Protein AF-A0A3D4PC88-F1 (afdb_monomer_lite)

Foldseek 3Di:
DVVVCVVVVNDDPPADPQDCPPPDPVLVVVLVVLVVVVCLQQVDDKDFLVNQCVVDDCPDPLNCCSPPLLVVLCVVVQWPGKMKDAWGKDKDKDQFDWDDDPDPPPTDTDGDADPVRDGDIDIDIATFMKMKTAGQLVVLLCCCCPVVVDDWDDDDDSSRSLSRLLSQAPADDPPDDLVVDPGSNSVLQVVQVVVVLVCLVVLCVQLVNPSVQWDKDGRSNRRIMMITGNDPDNDHPCSVVVCVSPPSSD

pLDDT: mean 86.85, std 14.58, range [29.75, 98.5]

Structure (mmCIF, N/CA/C/O backbone):
data_AF-A0A3D4PC88-F1
#
_entry.id   AF-A0A3D4PC88-F1
#
loop_
_atom_site.group_PDB
_atom_site.id
_atom_site.type_symbol
_atom_site.label_atom_id
_atom_site.label_alt_id
_atom_site.label_comp_id
_atom_site.label_asym_id
_atom_site.label_entity_id
_atom_site.label_seq_id
_atom_site.pdbx_PDB_ins_code
_atom_site.Cartn_x
_atom_site.Cartn_y
_atom_site.Cartn_z
_atom_site.occupancy
_atom_site.B_iso_or_equiv
_atom_site.auth_seq_id
_atom_site.auth_comp_id
_atom_site.auth_asym_id
_atom_site.auth_atom_id
_atom_site.pdbx_PDB_model_num
ATOM 1 N N . MET A 1 1 ? -22.044 7.782 -8.994 1.00 38.78 1 MET A N 1
ATOM 2 C CA . MET A 1 1 ? -20.594 7.637 -8.721 1.00 38.78 1 MET A CA 1
ATOM 3 C C . MET A 1 1 ? -20.205 6.174 -8.607 1.00 38.78 1 MET A C 1
ATOM 5 O O . MET A 1 1 ? -19.375 5.763 -9.394 1.00 38.78 1 MET A O 1
ATOM 9 N N . VAL A 1 2 ? -20.837 5.388 -7.725 1.00 35.22 2 VAL A N 1
ATOM 10 C CA . VAL A 1 2 ? -20.600 3.931 -7.628 1.00 35.22 2 VAL A CA 1
ATOM 11 C C . VAL A 1 2 ? -20.983 3.192 -8.921 1.00 35.22 2 VAL A C 1
ATOM 13 O O . VAL A 1 2 ? -20.173 2.425 -9.416 1.00 35.22 2 VAL A O 1
ATOM 16 N N . GLU A 1 3 ? -22.134 3.500 -9.535 1.00 29.75 3 GLU A N 1
ATOM 17 C CA . GLU A 1 3 ? -22.510 2.948 -10.859 1.00 29.75 3 GLU A CA 1
ATOM 18 C C . GLU A 1 3 ? -21.518 3.327 -11.966 1.00 29.75 3 GLU A C 1
ATOM 20 O O . GLU A 1 3 ? -21.076 2.472 -12.716 1.00 29.75 3 GLU A O 1
ATOM 25 N N . ALA A 1 4 ? -21.082 4.590 -12.018 1.00 34.12 4 ALA A N 1
ATOM 26 C CA . ALA A 1 4 ? -20.112 5.047 -13.019 1.00 34.12 4 ALA A CA 1
ATOM 27 C C . ALA A 1 4 ? -18.718 4.411 -12.848 1.00 34.12 4 ALA A C 1
ATOM 29 O O . ALA A 1 4 ? -17.989 4.281 -13.824 1.00 34.12 4 ALA A O 1
ATOM 30 N N . ALA A 1 5 ? -18.350 4.027 -11.621 1.00 39.75 5 ALA A N 1
ATOM 31 C CA . ALA A 1 5 ? -17.130 3.280 -11.334 1.00 39.75 5 ALA A CA 1
ATOM 32 C C . ALA A 1 5 ? -17.295 1.788 -11.685 1.00 39.75 5 ALA A C 1
ATOM 34 O O . ALA A 1 5 ? -16.411 1.191 -12.293 1.00 39.75 5 ALA A O 1
ATOM 35 N N . ALA A 1 6 ? -18.456 1.193 -11.394 1.00 35.19 6 ALA A N 1
ATOM 36 C CA . ALA A 1 6 ? -18.782 -0.183 -11.774 1.00 35.19 6 ALA A CA 1
ATOM 37 C C . ALA A 1 6 ? -18.845 -0.382 -13.303 1.00 35.19 6 ALA A C 1
ATOM 39 O O . ALA A 1 6 ? -18.375 -1.403 -13.804 1.00 35.19 6 ALA A O 1
ATOM 40 N N . ASP A 1 7 ? -19.352 0.604 -14.048 1.00 36.81 7 ASP A N 1
ATOM 41 C CA . ASP A 1 7 ? -19.407 0.588 -15.519 1.00 36.81 7 ASP A CA 1
ATOM 42 C C . ASP A 1 7 ? -18.021 0.706 -16.175 1.00 36.81 7 ASP A C 1
ATOM 44 O O . ASP A 1 7 ? -17.825 0.266 -17.306 1.00 36.81 7 ASP A O 1
ATOM 48 N N . ARG A 1 8 ? -17.036 1.269 -15.461 1.00 49.75 8 ARG A N 1
ATOM 49 C CA . ARG A 1 8 ? -15.628 1.345 -15.893 1.00 49.75 8 ARG A CA 1
ATOM 50 C C . ARG A 1 8 ? -14.786 0.156 -15.419 1.00 49.75 8 ARG A C 1
ATOM 52 O O . ARG A 1 8 ? -13.572 0.164 -15.591 1.00 49.75 8 ARG A O 1
ATOM 59 N N . GLY A 1 9 ? -15.412 -0.860 -14.815 1.00 39.72 9 GLY A N 1
ATOM 60 C CA . GLY A 1 9 ? -14.711 -2.006 -14.226 1.00 39.72 9 GLY A CA 1
ATOM 61 C C . GLY A 1 9 ? -13.880 -1.641 -12.993 1.00 39.72 9 GLY A C 1
ATOM 62 O O . GLY A 1 9 ? -13.012 -2.407 -12.580 1.00 39.72 9 GLY A O 1
ATOM 63 N N . GLU A 1 10 ? -14.122 -0.467 -12.395 1.00 43.59 10 GLU A N 1
ATOM 64 C CA . GLU A 1 10 ? -13.331 0.049 -11.277 1.00 43.59 10 GLU A CA 1
ATOM 65 C C . GLU A 1 10 ? -13.719 -0.568 -9.927 1.00 43.59 10 GLU A C 1
ATOM 67 O O . GLU A 1 10 ? -12.978 -0.425 -8.952 1.00 43.59 10 GLU A O 1
ATOM 72 N N . VAL A 1 11 ? -14.858 -1.264 -9.897 1.00 42.75 11 VAL A N 1
ATOM 73 C CA . VAL A 1 11 ? -15.416 -2.009 -8.768 1.00 42.75 11 VAL A CA 1
ATOM 74 C C . VAL A 1 11 ? -15.831 -3.382 -9.301 1.00 42.75 11 VAL A C 1
ATOM 76 O O . VAL A 1 11 ? -16.553 -3.447 -10.297 1.00 42.75 11 VAL A O 1
ATOM 79 N N . GLU A 1 12 ? -15.387 -4.474 -8.671 1.00 45.69 12 GLU A N 1
ATOM 80 C CA . GLU A 1 12 ? -15.892 -5.815 -8.995 1.00 45.69 12 GLU A CA 1
ATOM 81 C C . GLU A 1 12 ? -17.415 -5.841 -8.807 1.00 45.69 12 GLU A C 1
ATOM 83 O O . GLU A 1 12 ? -17.918 -5.612 -7.706 1.00 45.69 12 GLU A O 1
ATOM 88 N N . GLN A 1 13 ? -18.152 -6.116 -9.887 1.00 39.06 13 GLN A N 1
ATOM 89 C CA . GLN A 1 13 ? -19.621 -6.085 -9.914 1.00 39.06 13 GLN A CA 1
ATOM 90 C C . GLN A 1 13 ? -20.280 -7.183 -9.052 1.00 39.06 13 GLN A C 1
ATOM 92 O O . GLN A 1 13 ? -21.491 -7.143 -8.851 1.00 39.06 13 GLN A O 1
ATOM 97 N N . ASP A 1 14 ? -19.498 -8.127 -8.517 1.00 38.38 14 ASP A N 1
ATOM 98 C CA . ASP A 1 14 ? -19.984 -9.329 -7.824 1.00 38.38 14 ASP A CA 1
ATOM 99 C C . ASP A 1 14 ? -19.847 -9.275 -6.286 1.00 38.38 14 ASP A C 1
ATOM 101 O O . ASP A 1 14 ? -20.077 -10.261 -5.584 1.00 38.38 14 ASP A O 1
ATOM 105 N N . GLN A 1 15 ? -19.476 -8.123 -5.716 1.00 52.91 15 GLN A N 1
ATOM 106 C CA . GLN A 1 15 ? -19.292 -8.004 -4.268 1.00 52.91 15 GLN A CA 1
ATOM 107 C C . GLN A 1 15 ? -20.612 -7.677 -3.558 1.00 52.91 15 GLN A C 1
ATOM 109 O O . GLN A 1 15 ? -21.180 -6.594 -3.711 1.00 52.91 15 GLN A O 1
ATOM 114 N N . GLN A 1 16 ? -21.085 -8.608 -2.719 1.00 55.00 16 GLN A N 1
ATOM 115 C CA . GLN A 1 16 ? -22.138 -8.329 -1.740 1.00 55.00 16 GLN A CA 1
ATOM 116 C C . GLN A 1 16 ? -21.799 -7.050 -0.950 1.00 55.00 16 GLN A C 1
ATOM 118 O O . GLN A 1 16 ? -20.638 -6.861 -0.569 1.00 55.00 16 GLN A O 1
ATOM 123 N N . PRO A 1 17 ? -22.784 -6.178 -0.660 1.00 61.44 17 PRO A N 1
ATOM 124 C CA . PRO A 1 17 ? -22.530 -4.951 0.082 1.00 61.44 17 PRO A CA 1
ATOM 125 C C . PRO A 1 17 ? -21.860 -5.262 1.425 1.00 61.44 17 PRO A C 1
ATOM 127 O O . PRO A 1 17 ? -22.294 -6.152 2.161 1.00 61.44 17 PRO A O 1
ATOM 130 N N . ILE A 1 18 ? -20.794 -4.520 1.744 1.00 69.44 18 ILE A N 1
ATOM 131 C CA . ILE A 1 18 ? -20.052 -4.676 2.999 1.00 69.44 18 ILE A CA 1
ATOM 132 C C . ILE A 1 18 ? -21.017 -4.450 4.165 1.00 69.44 18 ILE A C 1
ATOM 134 O O . ILE A 1 18 ? -21.567 -3.363 4.341 1.00 69.44 18 ILE A O 1
ATOM 138 N N . ASN A 1 19 ? -21.214 -5.482 4.983 1.00 76.81 19 ASN A N 1
ATOM 139 C CA . ASN A 1 19 ? -22.074 -5.392 6.154 1.00 76.81 19 ASN A CA 1
ATOM 140 C C . ASN A 1 19 ? -21.334 -4.702 7.312 1.00 76.81 19 ASN A C 1
ATOM 142 O O . ASN A 1 19 ? -20.540 -5.326 8.021 1.00 76.81 19 ASN A O 1
ATOM 146 N N . LEU A 1 20 ? -21.618 -3.411 7.506 1.00 78.44 20 LEU A N 1
ATOM 147 C CA . LEU A 1 20 ? -21.049 -2.579 8.574 1.00 78.44 20 LEU A CA 1
ATOM 148 C C . LEU A 1 20 ? -21.883 -2.589 9.871 1.00 78.44 20 LEU A C 1
ATOM 150 O O . LEU A 1 20 ? -21.577 -1.848 10.807 1.00 78.44 20 LEU A O 1
ATOM 154 N N . ASN A 1 21 ? -22.931 -3.417 9.956 1.00 79.69 21 ASN A N 1
ATOM 155 C CA . ASN A 1 21 ? -23.748 -3.507 11.164 1.00 79.69 21 ASN A CA 1
ATOM 156 C C . ASN A 1 21 ? -22.899 -3.938 12.371 1.00 79.69 21 ASN A C 1
ATOM 158 O O . ASN A 1 21 ? -22.044 -4.817 12.272 1.00 79.69 21 ASN A O 1
ATOM 162 N N . GLY A 1 22 ? -23.155 -3.319 13.525 1.00 78.50 22 GLY A N 1
ATOM 163 C CA . GLY A 1 22 ? -22.416 -3.584 14.764 1.00 78.50 22 GLY A CA 1
ATOM 164 C C . GLY A 1 22 ? -21.103 -2.805 14.909 1.00 78.50 22 GLY A C 1
ATOM 165 O O . GLY A 1 22 ? -20.481 -2.876 15.967 1.00 78.50 22 GLY A O 1
ATOM 166 N N . ILE A 1 23 ? -20.697 -2.022 13.903 1.00 85.44 23 ILE A N 1
ATOM 167 C CA . ILE A 1 23 ? -19.565 -1.095 14.011 1.00 85.44 23 ILE A CA 1
ATOM 168 C C . ILE A 1 23 ? -20.067 0.261 14.556 1.00 85.44 23 ILE A C 1
ATOM 170 O O . ILE A 1 23 ? -21.073 0.776 14.066 1.00 85.44 23 ILE A O 1
ATOM 174 N N . PRO A 1 24 ? -19.391 0.865 15.556 1.00 87.88 24 PRO A N 1
ATOM 175 C CA . PRO A 1 24 ? -19.694 2.218 16.030 1.00 87.88 24 PRO A CA 1
ATOM 176 C C . PRO A 1 24 ? -19.697 3.27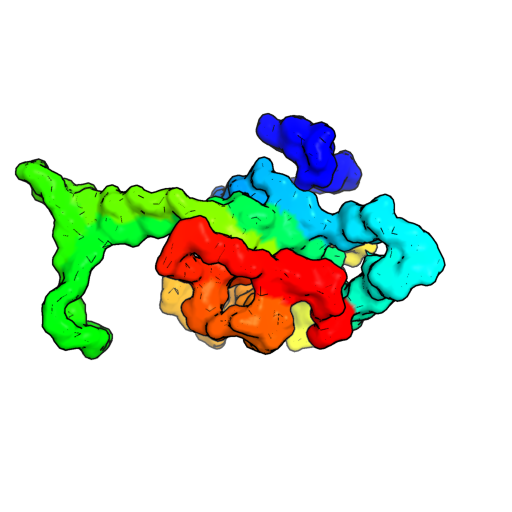2 14.910 1.00 87.88 24 PRO A C 1
ATOM 178 O O . PRO A 1 24 ? -18.880 3.207 13.992 1.00 87.88 24 PRO A O 1
ATOM 181 N N . ALA A 1 25 ? -20.594 4.260 14.995 1.00 87.56 25 ALA A N 1
ATOM 182 C CA . ALA A 1 25 ? -20.824 5.240 13.926 1.00 87.56 25 ALA A CA 1
ATOM 183 C C . ALA A 1 25 ? -19.577 6.070 13.561 1.00 87.56 25 ALA A C 1
ATOM 185 O O . ALA A 1 25 ? -19.319 6.304 12.385 1.00 87.56 25 ALA A O 1
ATOM 186 N N . ASP A 1 26 ? -18.769 6.453 14.549 1.00 86.56 26 ASP A N 1
ATOM 187 C CA . ASP A 1 26 ? -17.501 7.169 14.358 1.00 86.56 26 ASP A CA 1
ATOM 188 C C . ASP A 1 26 ? -16.473 6.338 13.569 1.00 86.56 26 ASP A C 1
ATOM 190 O O . ASP A 1 26 ? -15.721 6.857 12.743 1.00 86.56 26 ASP A O 1
ATOM 194 N N . ARG A 1 27 ? -16.462 5.017 13.780 1.00 88.12 27 ARG A N 1
ATOM 195 C CA . ARG A 1 27 ? -15.607 4.098 13.020 1.00 88.12 27 ARG A CA 1
ATOM 196 C C . ARG A 1 27 ? -16.110 3.897 11.598 1.00 88.12 27 ARG A C 1
ATOM 198 O O . ARG A 1 27 ? -15.280 3.811 10.696 1.00 88.12 27 ARG A O 1
ATOM 205 N N . VAL A 1 28 ? -17.426 3.816 11.403 1.00 89.62 28 VAL A N 1
ATOM 206 C CA . VAL A 1 28 ? -18.032 3.746 10.064 1.00 89.62 28 VAL A CA 1
ATOM 207 C C . VAL A 1 28 ? -17.648 4.981 9.256 1.00 89.62 28 VAL A C 1
ATOM 209 O O . VAL A 1 28 ? -17.117 4.829 8.160 1.00 89.62 28 VAL A O 1
ATOM 212 N N . GLU A 1 29 ? -17.788 6.177 9.833 1.00 89.44 29 GLU A N 1
ATOM 213 C CA . GLU A 1 29 ? -17.401 7.429 9.176 1.00 89.44 29 GLU A CA 1
ATOM 214 C C . GLU A 1 29 ? -15.929 7.406 8.731 1.00 89.44 29 GLU A C 1
ATOM 216 O O . GLU A 1 29 ? -15.613 7.750 7.593 1.00 89.44 29 GLU A O 1
ATOM 221 N N . ARG A 1 30 ? -15.011 6.928 9.584 1.00 87.19 30 ARG A N 1
ATOM 222 C CA . ARG A 1 30 ? -13.592 6.797 9.214 1.00 87.19 30 ARG A CA 1
ATOM 223 C C . ARG A 1 30 ? -13.369 5.799 8.070 1.00 87.19 30 ARG A C 1
ATOM 225 O O . ARG A 1 30 ? -12.574 6.079 7.176 1.00 87.19 30 ARG A O 1
ATOM 232 N N . ILE A 1 31 ? -14.039 4.645 8.093 1.00 89.31 31 ILE A N 1
ATOM 233 C CA . ILE A 1 31 ? -13.943 3.626 7.029 1.00 89.31 31 ILE A CA 1
ATOM 234 C C . ILE A 1 31 ? -14.461 4.189 5.697 1.00 89.31 31 ILE A C 1
ATOM 236 O O . ILE A 1 31 ? -13.863 3.953 4.646 1.00 89.31 31 ILE A O 1
ATOM 240 N N . GLU A 1 32 ? -15.546 4.960 5.732 1.00 90.69 32 GLU A N 1
ATOM 241 C CA . GLU A 1 32 ? -16.102 5.634 4.558 1.00 90.69 32 GLU A CA 1
ATOM 242 C C . GLU A 1 32 ? -15.156 6.719 4.030 1.00 90.69 32 GLU A C 1
ATOM 244 O O . GLU A 1 32 ? -14.901 6.780 2.828 1.00 90.69 32 GLU A O 1
ATOM 249 N N . GLN A 1 33 ? -14.563 7.534 4.906 1.00 91.19 33 GLN A N 1
ATOM 250 C CA . GLN A 1 33 ? -13.575 8.547 4.518 1.00 91.19 33 GLN A CA 1
ATOM 251 C C . GLN A 1 33 ? -12.342 7.924 3.847 1.00 91.19 33 GLN A C 1
ATOM 253 O O . GLN A 1 33 ? -11.857 8.437 2.832 1.00 91.19 33 GLN A O 1
ATOM 258 N N . THR A 1 34 ? -11.839 6.801 4.368 1.00 91.31 34 THR A N 1
ATOM 259 C CA . THR A 1 34 ? -10.715 6.088 3.747 1.00 91.31 34 THR A CA 1
ATOM 260 C C . THR A 1 34 ? -11.117 5.411 2.438 1.00 91.31 34 THR A C 1
ATOM 262 O O . THR A 1 34 ? -10.324 5.409 1.498 1.00 91.31 34 THR A O 1
ATOM 265 N N . ALA A 1 35 ? -12.359 4.931 2.317 1.00 91.44 35 ALA A N 1
ATOM 266 C CA . ALA A 1 35 ? -12.895 4.411 1.060 1.00 91.44 35 ALA A CA 1
ATOM 267 C C . ALA A 1 35 ? -13.018 5.509 -0.011 1.00 91.44 35 ALA A C 1
ATOM 269 O O . ALA A 1 35 ? -12.630 5.292 -1.156 1.00 91.44 35 ALA A O 1
ATOM 270 N N . VAL A 1 36 ? -13.487 6.707 0.354 1.00 91.25 36 VAL A N 1
ATOM 271 C CA . VAL A 1 36 ? -13.532 7.871 -0.551 1.00 91.25 36 VAL A CA 1
ATOM 272 C C . VAL A 1 36 ? -12.125 8.297 -0.963 1.00 91.25 36 VAL A C 1
ATOM 274 O O . VAL A 1 36 ? -11.896 8.599 -2.133 1.00 91.25 36 VAL A O 1
ATOM 277 N N . THR A 1 37 ? -11.171 8.283 -0.029 1.00 90.88 37 THR A N 1
ATOM 278 C CA . THR A 1 37 ? -9.756 8.562 -0.321 1.00 90.88 37 THR A CA 1
ATOM 279 C C . THR A 1 37 ? -9.211 7.571 -1.350 1.00 90.88 37 THR A C 1
ATOM 281 O O . THR A 1 37 ? -8.655 7.987 -2.364 1.00 90.88 37 THR A O 1
ATOM 284 N N . LEU A 1 38 ? -9.438 6.271 -1.136 1.00 91.94 38 LEU A N 1
ATOM 285 C CA . LEU A 1 38 ? -9.060 5.209 -2.066 1.00 91.94 38 LEU A CA 1
ATOM 286 C C . LEU A 1 38 ? -9.721 5.398 -3.439 1.00 91.94 38 LEU A C 1
ATOM 288 O O . LEU A 1 38 ? -9.025 5.368 -4.446 1.00 91.94 38 LEU A O 1
ATOM 292 N N . ALA A 1 39 ? -11.031 5.652 -3.480 1.00 90.38 39 ALA A N 1
ATOM 293 C CA . ALA A 1 39 ? -11.784 5.881 -4.714 1.00 90.38 39 ALA A CA 1
ATOM 294 C C . ALA A 1 39 ? -11.284 7.109 -5.494 1.00 90.38 39 ALA A C 1
ATOM 296 O O . ALA A 1 39 ? -11.206 7.080 -6.716 1.00 90.38 39 ALA A O 1
ATOM 297 N N . THR A 1 40 ? -10.912 8.180 -4.789 1.00 88.62 40 THR A N 1
ATOM 298 C CA . THR A 1 40 ? -10.353 9.397 -5.399 1.00 88.62 40 THR A CA 1
ATOM 299 C C . THR A 1 40 ? -8.964 9.134 -5.974 1.00 88.62 40 THR A C 1
ATOM 301 O O . THR A 1 40 ? -8.649 9.600 -7.065 1.00 88.62 40 THR A O 1
ATOM 304 N N . ALA A 1 41 ? -8.143 8.363 -5.259 1.00 88.38 41 ALA A N 1
ATOM 305 C CA . ALA A 1 41 ? -6.802 7.997 -5.696 1.00 88.38 41 ALA A CA 1
ATOM 306 C C . ALA A 1 41 ? -6.791 7.135 -6.970 1.00 88.38 41 ALA A C 1
ATOM 308 O O . ALA A 1 41 ? -5.858 7.246 -7.758 1.00 88.38 41 ALA A O 1
ATOM 309 N N . VAL A 1 42 ? -7.821 6.307 -7.179 1.00 88.62 42 VAL A N 1
ATOM 310 C CA . VAL A 1 42 ? -7.951 5.407 -8.343 1.00 88.62 42 VAL A CA 1
ATOM 311 C C . VAL A 1 42 ? -8.892 5.936 -9.431 1.00 88.62 42 VAL A C 1
ATOM 313 O O . VAL A 1 42 ? -9.277 5.183 -10.318 1.00 88.62 42 VAL A O 1
ATOM 316 N N . MET A 1 43 ? -9.303 7.206 -9.355 1.00 82.50 43 MET A N 1
ATOM 317 C CA . MET A 1 43 ? -10.299 7.796 -10.263 1.00 82.50 43 MET A CA 1
ATOM 318 C C . MET A 1 43 ? -9.800 7.954 -11.712 1.00 82.50 43 MET A C 1
ATOM 320 O O . MET A 1 43 ? -10.615 8.110 -12.623 1.00 82.50 43 MET A O 1
ATOM 324 N N . TYR A 1 44 ? -8.482 7.976 -11.913 1.00 78.81 44 TYR A N 1
ATOM 325 C CA . TYR A 1 44 ? -7.843 8.093 -13.225 1.00 78.81 44 TYR A CA 1
ATOM 326 C C . TYR A 1 44 ? -7.418 6.725 -13.771 1.00 78.81 44 TYR A C 1
ATOM 328 O O . TYR A 1 44 ? -7.708 5.692 -13.168 1.00 78.81 44 TYR A O 1
ATOM 336 N N . ASP A 1 45 ? -6.766 6.726 -14.935 1.00 83.12 45 ASP A N 1
ATOM 337 C CA . ASP A 1 45 ? -6.387 5.508 -15.636 1.00 83.12 45 ASP A CA 1
ATOM 338 C C . ASP A 1 45 ? -5.512 4.599 -14.760 1.00 83.12 45 ASP A C 1
ATOM 340 O O . ASP A 1 45 ? -4.623 5.022 -14.012 1.00 83.12 45 ASP A O 1
ATOM 344 N N . ARG A 1 46 ? -5.815 3.304 -14.843 1.00 90.69 46 ARG A N 1
ATOM 345 C CA . ARG A 1 46 ? -5.102 2.249 -14.135 1.00 90.69 46 ARG A CA 1
ATOM 346 C C . ARG A 1 46 ? -4.609 1.218 -15.118 1.00 90.69 46 ARG A C 1
ATOM 348 O O . ARG A 1 46 ? -5.331 0.816 -16.029 1.00 90.69 46 ARG A O 1
ATOM 355 N N . LEU A 1 47 ? -3.390 0.761 -14.890 1.00 94.31 47 LEU A N 1
ATOM 356 C CA . LEU A 1 47 ? -2.818 -0.365 -15.596 1.00 94.31 47 LEU A CA 1
ATOM 357 C C . LEU A 1 47 ? -2.721 -1.545 -14.635 1.00 94.31 47 LEU A C 1
ATOM 359 O O . LEU A 1 47 ? -2.012 -1.491 -13.628 1.00 94.31 47 LEU A O 1
ATOM 363 N N . ARG A 1 48 ? -3.451 -2.609 -14.960 1.00 95.12 48 ARG A N 1
ATOM 364 C CA . ARG A 1 48 ? -3.427 -3.877 -14.233 1.00 95.12 48 ARG A CA 1
ATOM 365 C C . ARG A 1 48 ? -2.585 -4.914 -14.962 1.00 95.12 48 ARG A C 1
ATOM 367 O O . ARG A 1 48 ? -2.287 -4.771 -16.152 1.00 95.12 48 ARG A O 1
ATOM 374 N N . ILE A 1 49 ? -2.238 -5.988 -14.259 1.00 94.56 49 ILE A N 1
ATOM 375 C CA . ILE A 1 49 ? -1.493 -7.113 -14.838 1.00 94.56 49 ILE A CA 1
ATOM 376 C C . ILE A 1 49 ? -2.299 -7.742 -15.985 1.00 94.56 49 ILE A C 1
ATOM 378 O O . ILE A 1 49 ? -1.730 -8.065 -17.026 1.00 94.56 49 ILE A O 1
ATOM 382 N N . GLU A 1 50 ? -3.626 -7.823 -15.872 1.00 93.81 50 GLU A N 1
ATOM 383 C CA . GLU A 1 50 ? -4.508 -8.349 -16.922 1.00 93.81 50 GLU A CA 1
ATOM 384 C C . GLU A 1 50 ? -4.387 -7.530 -18.212 1.00 93.81 50 GLU A C 1
ATOM 386 O O . GLU A 1 50 ? -4.296 -8.096 -19.301 1.00 93.81 50 GLU A O 1
ATOM 391 N N . ASN A 1 51 ? -4.276 -6.202 -18.101 1.00 94.38 51 ASN A N 1
ATOM 392 C CA . ASN A 1 51 ? -4.072 -5.344 -19.266 1.00 94.38 51 ASN A CA 1
ATOM 393 C C . ASN A 1 51 ? -2.709 -5.596 -19.931 1.00 94.38 51 ASN A C 1
ATOM 395 O O . ASN A 1 51 ? -2.594 -5.495 -21.153 1.00 94.38 51 ASN A O 1
ATOM 399 N N . LEU A 1 52 ? -1.669 -5.932 -19.160 1.00 94.38 52 LEU A N 1
ATOM 400 C CA . LEU A 1 52 ? -0.367 -6.328 -19.709 1.00 94.38 52 LEU A CA 1
ATOM 401 C C . LEU A 1 52 ? -0.446 -7.683 -20.433 1.00 94.38 52 LEU A C 1
ATOM 403 O O . LEU A 1 52 ? 0.153 -7.859 -21.500 1.00 94.38 52 LEU A O 1
ATOM 407 N N . VAL A 1 53 ? -1.223 -8.629 -19.898 1.00 94.19 53 VAL A N 1
ATOM 408 C CA . VAL A 1 53 ? -1.488 -9.924 -20.543 1.00 94.19 53 VAL A CA 1
ATOM 409 C C . VAL A 1 53 ? -2.223 -9.731 -21.871 1.00 94.19 53 VAL A C 1
ATOM 411 O O . VAL A 1 53 ? -1.809 -10.302 -22.878 1.00 94.19 53 VAL A O 1
ATOM 414 N N . GLU A 1 54 ? -3.258 -8.891 -21.911 1.00 93.62 54 GLU A N 1
ATOM 415 C CA . GLU A 1 54 ? -4.018 -8.578 -23.133 1.00 93.62 54 GLU A CA 1
ATOM 416 C C . GLU A 1 54 ? -3.149 -7.944 -24.229 1.00 93.62 54 GLU A C 1
ATOM 418 O O . GLU A 1 54 ? -3.378 -8.156 -25.421 1.00 93.62 54 GLU A O 1
ATOM 423 N N . ARG A 1 55 ? -2.120 -7.186 -23.831 1.00 92.81 55 ARG A N 1
ATOM 424 C CA . ARG A 1 55 ? -1.178 -6.513 -24.738 1.00 92.81 55 ARG A CA 1
ATOM 425 C C . ARG A 1 55 ? -0.027 -7.410 -25.208 1.00 92.81 55 ARG A C 1
ATOM 427 O O . ARG A 1 55 ? 0.795 -6.956 -26.003 1.00 92.81 55 ARG A O 1
ATOM 434 N N . THR A 1 56 ? 0.058 -8.664 -24.753 1.00 92.69 56 THR A N 1
ATOM 435 C CA . THR A 1 56 ? 1.164 -9.579 -25.084 1.00 92.69 56 THR A CA 1
ATOM 436 C C . THR A 1 56 ? 0.703 -10.907 -25.679 1.00 92.69 56 THR A C 1
ATOM 438 O O . THR A 1 56 ? -0.313 -11.495 -25.309 1.00 92.69 56 THR A O 1
ATOM 441 N N . THR A 1 57 ? 1.496 -11.448 -26.605 1.00 87.69 57 THR A N 1
ATOM 442 C CA . THR A 1 57 ? 1.237 -12.776 -27.177 1.00 87.69 57 THR A CA 1
ATOM 443 C C . THR A 1 57 ? 1.682 -13.887 -26.225 1.00 87.69 57 THR A C 1
ATOM 445 O O . THR A 1 57 ? 2.628 -13.708 -25.452 1.00 87.69 57 THR A O 1
ATOM 448 N N . ALA A 1 58 ? 1.013 -15.045 -26.297 1.00 78.25 58 ALA A N 1
ATOM 449 C CA . ALA A 1 58 ? 1.309 -16.237 -25.488 1.00 78.25 58 ALA A CA 1
ATOM 450 C C . ALA A 1 58 ? 2.777 -16.678 -25.567 1.00 78.25 58 ALA A C 1
ATOM 452 O O . ALA A 1 58 ? 3.368 -17.046 -24.557 1.00 78.25 58 ALA A O 1
ATOM 453 N N . ASP A 1 59 ? 3.378 -16.557 -26.750 1.00 82.69 59 ASP A N 1
ATOM 454 C CA . ASP A 1 59 ? 4.735 -17.039 -27.014 1.00 82.69 59 ASP A CA 1
ATOM 455 C C . ASP A 1 59 ? 5.833 -16.029 -26.635 1.00 82.69 59 ASP A C 1
ATOM 457 O O . ASP A 1 59 ? 7.022 -16.337 -26.722 1.00 82.69 59 ASP A O 1
ATOM 461 N N . SER A 1 60 ? 5.463 -14.807 -26.233 1.00 91.50 60 SER A N 1
ATOM 462 C CA . SER A 1 60 ? 6.429 -13.776 -25.843 1.00 91.50 60 SER A CA 1
ATOM 463 C C . SER A 1 60 ? 6.956 -14.000 -24.421 1.00 91.50 60 SER A C 1
ATOM 465 O O . SER A 1 60 ? 6.220 -14.421 -23.530 1.00 91.50 60 SER A O 1
ATOM 467 N N . GLY A 1 61 ? 8.230 -13.664 -24.178 1.00 91.31 61 GLY A N 1
ATOM 468 C CA . GLY A 1 61 ? 8.821 -13.747 -22.835 1.00 91.31 61 GLY A CA 1
ATOM 469 C C . GLY A 1 61 ? 8.062 -12.907 -21.800 1.00 91.31 61 GLY A C 1
ATOM 470 O O . GLY A 1 61 ? 7.787 -13.393 -20.708 1.00 91.31 61 GLY A O 1
ATOM 471 N N . LEU A 1 62 ? 7.633 -11.695 -22.177 1.00 92.69 62 LEU A N 1
ATOM 472 C CA . LEU A 1 62 ? 6.786 -10.837 -21.337 1.00 92.69 62 LEU A CA 1
ATOM 473 C C . LEU A 1 62 ? 5.401 -11.453 -21.099 1.00 92.69 62 LEU A C 1
ATOM 475 O O . LEU A 1 62 ? 4.890 -11.430 -19.987 1.00 92.69 62 LEU A O 1
ATOM 479 N N . GLY A 1 63 ? 4.812 -12.082 -22.116 1.00 93.12 63 GLY A N 1
ATOM 480 C CA . GLY A 1 63 ? 3.531 -12.767 -21.974 1.00 93.12 63 GLY A CA 1
ATOM 481 C C . GLY A 1 63 ? 3.572 -13.958 -21.015 1.00 93.12 63 GLY A C 1
ATOM 482 O O . GLY A 1 63 ? 2.535 -14.279 -20.435 1.00 93.12 63 GLY A O 1
ATOM 483 N N . ARG A 1 64 ? 4.732 -14.605 -20.840 1.00 93.25 64 ARG A N 1
ATOM 484 C CA . ARG A 1 64 ? 4.951 -15.619 -19.798 1.00 93.25 64 ARG A CA 1
ATOM 485 C C . ARG A 1 64 ? 5.139 -14.975 -18.427 1.00 93.25 64 ARG A C 1
ATOM 487 O O . ARG A 1 64 ? 4.466 -15.379 -17.487 1.00 93.25 64 ARG A O 1
ATOM 494 N N . LEU A 1 65 ? 5.980 -13.941 -18.343 1.00 95.00 65 LEU A N 1
ATOM 495 C CA . LEU A 1 65 ? 6.218 -13.166 -17.121 1.00 95.00 65 LEU A CA 1
ATOM 496 C C . LEU A 1 65 ? 4.892 -12.724 -16.477 1.00 95.00 65 LEU A C 1
ATOM 498 O O . LEU A 1 65 ? 4.667 -12.963 -15.295 1.00 95.00 65 LEU A O 1
ATOM 502 N N . TYR A 1 66 ? 3.978 -12.157 -17.268 1.00 95.88 66 TYR A N 1
ATOM 503 C CA . TYR A 1 66 ? 2.701 -11.642 -16.765 1.00 95.88 66 TYR A CA 1
ATOM 504 C C . TYR A 1 66 ? 1.678 -12.727 -16.407 1.00 95.88 66 TYR A C 1
ATOM 506 O O . TYR A 1 66 ? 0.850 -12.503 -15.531 1.00 95.88 66 TYR A O 1
ATOM 514 N N . ARG A 1 67 ? 1.703 -13.891 -17.074 1.00 94.88 67 ARG A N 1
ATOM 515 C CA . ARG A 1 67 ? 0.738 -14.984 -16.833 1.00 94.88 67 ARG A CA 1
ATOM 516 C C . ARG A 1 67 ? 1.173 -15.975 -15.762 1.00 94.88 67 ARG A C 1
ATOM 518 O O . ARG A 1 67 ? 0.315 -16.614 -15.165 1.00 94.88 67 ARG A O 1
ATOM 525 N N . GLU A 1 68 ? 2.475 -16.142 -15.565 1.00 94.25 68 GLU A N 1
ATOM 526 C CA . GLU A 1 68 ? 3.033 -17.190 -14.706 1.00 94.25 68 GLU A CA 1
ATOM 527 C C . GLU A 1 68 ? 3.807 -16.577 -13.537 1.00 94.25 68 GLU A C 1
ATOM 529 O O . GLU A 1 68 ? 3.417 -16.742 -12.381 1.00 94.25 68 GLU A O 1
ATOM 534 N N . ASP A 1 69 ? 4.867 -15.822 -13.830 1.00 95.81 69 ASP A N 1
ATOM 535 C CA . ASP A 1 69 ? 5.809 -15.361 -12.804 1.00 95.81 69 ASP A CA 1
ATOM 536 C C . ASP A 1 69 ? 5.197 -14.300 -11.879 1.00 95.81 69 ASP A C 1
ATOM 538 O O . ASP A 1 69 ? 5.406 -14.339 -10.667 1.00 95.81 69 ASP A O 1
ATOM 542 N N . TYR A 1 70 ? 4.441 -13.349 -12.435 1.00 96.81 70 TYR A N 1
ATOM 543 C CA . TYR A 1 70 ? 3.795 -12.283 -11.667 1.00 96.81 70 TYR A CA 1
ATOM 544 C C . TYR A 1 70 ? 2.729 -12.837 -10.707 1.00 96.81 70 TYR A C 1
ATOM 546 O O . TYR A 1 70 ? 2.859 -12.590 -9.505 1.00 96.81 70 TYR A O 1
ATOM 554 N N . PRO A 1 71 ? 1.731 -13.630 -11.154 1.00 95.75 71 PRO A N 1
ATOM 555 C CA . PRO A 1 71 ? 0.766 -14.243 -10.243 1.00 95.75 71 PRO A CA 1
ATOM 556 C C . PRO A 1 71 ? 1.423 -15.098 -9.156 1.00 95.75 71 PRO A C 1
ATOM 558 O O . PRO A 1 71 ? 1.069 -14.962 -7.987 1.00 95.75 71 PRO A O 1
ATOM 561 N N . ALA A 1 72 ? 2.427 -15.911 -9.508 1.00 96.56 72 ALA A N 1
ATOM 562 C CA . ALA A 1 72 ? 3.144 -16.734 -8.535 1.00 96.56 72 ALA A CA 1
ATOM 563 C C . ALA A 1 72 ? 3.883 -15.888 -7.482 1.00 96.56 72 ALA A C 1
ATOM 565 O O . ALA A 1 72 ? 3.873 -16.223 -6.296 1.00 96.56 72 ALA A O 1
ATOM 566 N N . ALA A 1 73 ? 4.501 -14.773 -7.887 1.00 96.56 73 ALA A N 1
ATOM 567 C CA . ALA A 1 73 ? 5.179 -13.861 -6.970 1.00 96.56 73 ALA A CA 1
ATOM 568 C C . ALA A 1 73 ? 4.197 -13.133 -6.037 1.00 96.56 73 ALA A C 1
ATOM 570 O O . ALA A 1 73 ? 4.456 -13.045 -4.833 1.00 96.56 73 ALA A O 1
ATOM 571 N N . LEU A 1 74 ? 3.064 -12.647 -6.563 1.00 96.56 74 LEU A N 1
ATOM 572 C CA . LEU A 1 74 ? 2.007 -12.013 -5.765 1.00 96.56 74 LEU A CA 1
ATOM 573 C C . LEU A 1 74 ? 1.431 -13.001 -4.748 1.00 96.56 74 LEU A C 1
ATOM 575 O O . LEU A 1 74 ? 1.364 -12.688 -3.555 1.00 96.56 74 LEU A O 1
ATOM 579 N N . GLU A 1 75 ? 1.110 -14.218 -5.194 1.00 96.06 75 GLU A N 1
ATOM 580 C CA . GLU A 1 75 ? 0.639 -15.285 -4.322 1.00 96.06 75 GLU A CA 1
ATOM 581 C C . GLU A 1 75 ? 1.684 -15.592 -3.248 1.00 96.06 75 GLU A C 1
ATOM 583 O O . GLU A 1 75 ? 1.363 -15.581 -2.065 1.00 96.06 75 GLU A O 1
ATOM 588 N N . GLN A 1 76 ? 2.956 -15.799 -3.589 1.00 96.00 76 GLN A N 1
ATOM 589 C CA . GLN A 1 76 ? 3.994 -16.067 -2.589 1.00 96.00 76 GLN A CA 1
ATOM 590 C C . GLN A 1 76 ? 4.143 -14.915 -1.579 1.00 96.00 76 GLN A C 1
ATOM 592 O O . GLN A 1 76 ? 4.352 -15.160 -0.388 1.00 96.00 76 GLN A O 1
ATOM 597 N N . ALA A 1 77 ? 3.998 -13.669 -2.030 1.00 96.00 77 ALA A N 1
ATOM 598 C CA . ALA A 1 77 ? 4.079 -12.478 -1.193 1.00 96.00 77 ALA A CA 1
ATOM 599 C C . ALA A 1 77 ? 2.812 -12.211 -0.359 1.00 96.00 77 ALA A C 1
ATOM 601 O O . ALA A 1 77 ? 2.833 -11.313 0.478 1.00 96.00 77 ALA A O 1
ATOM 602 N N . GLY A 1 78 ? 1.726 -12.969 -0.553 1.00 97.06 78 GLY A N 1
ATOM 603 C CA . GLY A 1 78 ? 0.446 -12.732 0.121 1.00 97.06 78 GLY A CA 1
ATOM 604 C C . GLY A 1 78 ? -0.228 -11.428 -0.308 1.00 97.06 78 GLY A C 1
ATOM 605 O O . GLY A 1 78 ? -0.864 -10.752 0.505 1.00 97.06 78 GLY A O 1
ATOM 606 N N . LEU A 1 79 ? -0.046 -11.060 -1.575 1.00 97.00 79 LEU A N 1
ATOM 607 C CA . LEU A 1 79 ? -0.648 -9.894 -2.201 1.00 97.00 79 LEU A CA 1
ATOM 608 C C . LEU A 1 79 ? -1.829 -10.339 -3.058 1.00 97.00 79 LEU A C 1
ATOM 610 O O . LEU A 1 79 ? -1.731 -11.306 -3.805 1.00 97.00 79 LEU A O 1
ATOM 614 N N . HIS A 1 80 ? -2.932 -9.607 -2.952 1.00 95.44 80 HIS A N 1
ATOM 615 C CA . HIS A 1 80 ? -4.105 -9.821 -3.788 1.00 95.44 80 HIS A CA 1
ATOM 616 C C . HIS A 1 80 ? -3.927 -9.181 -5.166 1.00 95.44 80 HIS A C 1
ATOM 618 O O . HIS A 1 80 ? -4.252 -9.792 -6.175 1.00 95.44 80 HIS A O 1
ATOM 624 N N . GLU A 1 81 ? -3.412 -7.950 -5.202 1.00 94.44 81 GLU A N 1
ATOM 625 C CA . GLU A 1 81 ? -3.332 -7.157 -6.428 1.00 94.44 81 GLU A CA 1
ATOM 626 C C . GLU A 1 81 ? -2.242 -6.084 -6.310 1.00 94.44 81 GLU A C 1
ATOM 628 O O . GLU A 1 81 ? -1.991 -5.546 -5.221 1.00 94.44 81 GLU A O 1
ATOM 633 N N . ILE A 1 82 ? -1.621 -5.754 -7.444 1.00 96.69 82 ILE A N 1
ATOM 634 C CA . ILE A 1 82 ? -0.815 -4.546 -7.633 1.00 96.69 82 ILE A CA 1
ATOM 635 C C . ILE A 1 82 ? -1.310 -3.850 -8.905 1.00 96.69 82 ILE A C 1
ATOM 637 O O . ILE A 1 82 ? -1.396 -4.484 -9.954 1.00 96.69 82 ILE A O 1
ATOM 641 N N . GLU A 1 83 ? -1.596 -2.553 -8.822 1.00 96.25 83 GLU A N 1
ATOM 642 C CA . GLU A 1 83 ? -2.017 -1.716 -9.952 1.00 96.25 83 GLU A CA 1
ATOM 643 C C . GLU A 1 83 ? -1.064 -0.524 -10.101 1.00 96.25 83 GLU A C 1
ATOM 645 O O . GLU A 1 83 ? -0.640 0.066 -9.102 1.00 96.25 83 GLU A O 1
ATOM 650 N N . LEU A 1 84 ? -0.761 -0.131 -11.338 1.00 96.12 84 LEU A N 1
ATOM 651 C CA . LEU A 1 84 ? -0.106 1.142 -11.632 1.00 96.12 84 LEU A CA 1
ATOM 652 C C . LEU A 1 84 ? -1.168 2.216 -11.883 1.00 96.12 84 LEU A C 1
ATOM 654 O O . LEU A 1 84 ? -2.097 2.018 -12.664 1.00 96.12 84 LEU A O 1
ATOM 658 N N . ILE A 1 85 ? -0.989 3.365 -11.244 1.00 94.44 85 ILE A N 1
ATOM 659 C CA . ILE A 1 85 ? -1.786 4.575 -11.430 1.00 94.44 85 ILE A CA 1
ATOM 660 C C . ILE A 1 85 ? -0.861 5.608 -12.050 1.00 94.44 85 ILE A C 1
ATOM 662 O O . ILE A 1 85 ? 0.118 6.023 -11.426 1.00 94.44 85 ILE A O 1
ATOM 666 N N . ASP A 1 86 ? -1.152 5.997 -13.283 1.00 88.81 86 ASP A N 1
ATOM 667 C CA . ASP A 1 86 ? -0.306 6.901 -14.064 1.00 88.81 86 ASP A CA 1
ATOM 668 C C . ASP A 1 86 ? -0.421 8.365 -13.606 1.00 88.81 86 ASP A C 1
ATOM 670 O O . ASP A 1 86 ? 0.544 9.126 -13.666 1.00 88.81 86 ASP A O 1
ATOM 674 N N . ARG A 1 87 ? -1.603 8.746 -13.112 1.00 89.69 87 ARG A N 1
ATOM 675 C CA . ARG A 1 87 ? -1.962 10.103 -12.691 1.00 89.69 87 ARG A CA 1
ATOM 676 C C . ARG A 1 87 ? -2.503 10.117 -11.268 1.00 89.69 87 ARG A C 1
ATOM 678 O O . ARG A 1 87 ? -3.634 10.521 -11.005 1.00 89.69 87 ARG A O 1
ATOM 685 N N . PHE A 1 88 ? -1.684 9.675 -10.323 1.00 91.50 88 PHE A N 1
ATOM 686 C CA . PHE A 1 88 ? -1.998 9.722 -8.902 1.00 91.50 88 PHE A CA 1
ATOM 687 C C . PHE A 1 88 ? -2.004 11.177 -8.391 1.00 91.50 88 PHE A C 1
ATOM 689 O O . PHE A 1 88 ? -0.968 11.849 -8.458 1.00 91.50 88 PHE A O 1
ATOM 696 N N . PRO A 1 89 ? -3.139 11.693 -7.879 1.00 89.31 89 PRO A N 1
ATOM 697 C CA . PRO A 1 89 ? -3.252 13.088 -7.470 1.00 89.31 89 PRO A CA 1
ATOM 698 C C . PRO A 1 89 ? -2.664 13.324 -6.072 1.00 89.31 89 PRO A C 1
ATOM 700 O O . PRO A 1 89 ? -3.055 12.680 -5.098 1.00 89.31 89 PRO A O 1
ATOM 703 N N . VAL A 1 90 ? -1.785 14.321 -5.942 1.00 87.94 90 VAL A N 1
ATOM 704 C CA . VAL A 1 90 ? -1.179 14.728 -4.667 1.00 87.94 90 VAL A CA 1
ATOM 705 C C . VAL A 1 90 ? -1.498 16.193 -4.380 1.00 87.94 90 VAL A C 1
ATOM 707 O O . VAL A 1 90 ? -1.026 17.098 -5.064 1.00 87.94 90 VAL A O 1
ATOM 710 N N . LEU A 1 91 ? -2.282 16.441 -3.326 1.00 88.75 91 LEU A N 1
ATOM 711 C CA . LEU A 1 91 ? -2.536 17.785 -2.804 1.00 88.75 91 LEU A CA 1
ATOM 712 C C . LEU A 1 91 ? -1.505 18.123 -1.721 1.00 88.75 91 LEU A C 1
ATOM 714 O O . LEU A 1 91 ? -1.562 17.594 -0.610 1.00 88.75 91 LEU A O 1
ATOM 718 N N . THR A 1 92 ? -0.603 19.058 -2.008 1.00 88.06 92 THR A N 1
ATOM 719 C CA . THR A 1 92 ? 0.359 19.567 -1.024 1.00 88.06 92 THR A CA 1
ATOM 720 C C . THR A 1 92 ? -0.144 20.871 -0.417 1.00 88.06 92 THR A C 1
ATOM 722 O O . THR A 1 92 ? -0.424 21.830 -1.131 1.00 88.06 92 THR A O 1
ATOM 725 N N . GLY A 1 93 ? -0.249 20.920 0.914 1.00 91.31 93 GLY A N 1
ATOM 726 C CA . GLY A 1 93 ? -0.664 22.105 1.667 1.00 91.31 93 GLY A CA 1
ATOM 727 C C . GLY A 1 93 ? 0.485 22.751 2.445 1.00 91.31 93 GLY A C 1
ATOM 728 O O . GLY A 1 93 ? 1.078 22.141 3.332 1.00 91.31 93 GLY A O 1
ATOM 729 N N . TYR A 1 94 ? 0.749 24.027 2.181 1.00 91.06 94 TYR A N 1
ATOM 730 C CA . TYR A 1 94 ? 1.720 24.860 2.883 1.00 91.06 94 TYR A CA 1
ATOM 731 C C . TYR A 1 94 ? 0.997 25.799 3.857 1.00 91.06 94 TYR A C 1
ATOM 733 O O . TYR A 1 94 ? 0.353 26.772 3.457 1.00 91.06 94 TYR A O 1
ATOM 741 N N . PHE A 1 95 ? 1.108 25.522 5.156 1.00 92.06 95 PHE A N 1
ATOM 742 C CA . PHE A 1 95 ? 0.438 26.288 6.220 1.00 92.06 95 PHE A CA 1
ATOM 743 C C . PHE A 1 95 ? 1.353 27.297 6.928 1.00 92.06 95 PHE A C 1
ATOM 745 O O . PHE A 1 95 ? 0.880 28.118 7.716 1.00 92.06 95 PHE A O 1
ATOM 752 N N . GLY A 1 96 ? 2.656 27.275 6.649 1.00 91.94 96 GLY A N 1
ATOM 753 C CA . GLY A 1 96 ? 3.619 28.187 7.247 1.00 91.94 96 GLY A CA 1
ATOM 754 C C . GLY A 1 96 ? 5.052 27.905 6.821 1.00 91.94 96 GLY A C 1
ATOM 755 O O . GLY A 1 96 ? 5.308 27.126 5.908 1.00 91.94 96 GLY A O 1
ATOM 756 N N . PHE A 1 97 ? 5.988 28.543 7.512 1.00 89.81 97 PHE A N 1
ATOM 757 C CA . PHE A 1 97 ? 7.424 28.349 7.342 1.00 89.81 97 PHE A CA 1
ATOM 758 C C . PHE A 1 97 ? 8.123 28.401 8.701 1.00 89.81 97 PHE A C 1
ATOM 760 O O . PHE A 1 97 ? 7.634 29.024 9.643 1.00 89.81 97 PHE A O 1
ATOM 767 N N . THR A 1 98 ? 9.283 27.769 8.817 1.00 88.06 98 THR A N 1
ATOM 768 C CA . THR A 1 98 ? 10.170 27.908 9.977 1.00 88.06 98 THR A CA 1
ATOM 769 C C . THR A 1 98 ? 11.341 28.826 9.612 1.00 88.06 98 THR A C 1
ATOM 771 O O . THR A 1 98 ? 11.760 28.905 8.457 1.00 88.06 98 THR A O 1
ATOM 774 N N . ARG A 1 99 ? 11.864 29.576 10.586 1.00 82.62 99 ARG A N 1
ATOM 775 C CA . ARG A 1 99 ? 13.144 30.298 10.479 1.00 82.62 99 ARG A CA 1
ATOM 776 C C . ARG A 1 99 ? 13.939 30.029 11.749 1.00 82.62 99 ARG A C 1
ATOM 778 O O . ARG A 1 99 ? 13.407 30.242 12.834 1.00 82.62 99 ARG A O 1
ATOM 785 N N . GLY A 1 100 ? 15.193 29.606 11.616 1.00 79.50 100 GLY A N 1
ATOM 786 C CA . GLY A 1 100 ? 16.069 29.315 12.754 1.00 79.50 100 GLY A CA 1
ATOM 787 C C . GLY A 1 100 ? 16.344 27.823 12.932 1.00 79.50 100 GLY A C 1
ATOM 788 O O . GLY A 1 100 ? 16.438 27.095 11.947 1.00 79.50 100 GLY A O 1
ATOM 789 N N . ASN A 1 101 ? 16.526 27.398 14.184 1.00 76.50 101 ASN A N 1
ATOM 790 C CA . ASN A 1 101 ? 17.046 26.075 14.525 1.00 76.50 101 ASN A CA 1
ATOM 791 C C . ASN A 1 101 ? 16.056 24.944 14.160 1.00 76.50 101 ASN A C 1
ATOM 793 O O . ASN A 1 101 ? 14.924 24.974 14.653 1.00 76.50 101 ASN A O 1
ATOM 797 N N . PRO A 1 102 ? 16.449 23.943 13.343 1.00 75.62 102 PRO A N 1
ATOM 798 C CA . PRO A 1 102 ? 15.612 22.784 13.021 1.00 75.62 102 PRO A CA 1
ATOM 799 C C . PRO A 1 102 ? 15.448 21.778 14.176 1.00 75.62 102 PRO A C 1
ATOM 801 O O . PRO A 1 102 ? 14.712 20.806 14.019 1.00 75.62 102 PRO A O 1
ATOM 804 N N . THR A 1 103 ? 16.112 21.972 15.324 1.00 82.19 103 THR A N 1
ATOM 805 C CA . THR A 1 103 ? 15.969 21.083 16.487 1.00 82.19 103 THR A CA 1
ATOM 806 C C . THR A 1 103 ? 14.507 21.013 16.970 1.00 82.19 103 THR A C 1
ATOM 808 O O . THR A 1 103 ? 13.896 22.060 17.233 1.00 82.19 103 THR A O 1
ATOM 811 N N . PRO A 1 104 ? 13.927 19.803 17.127 1.00 76.75 104 PRO A N 1
ATOM 812 C CA . PRO A 1 104 ? 12.591 19.622 17.694 1.00 76.75 104 PRO A CA 1
ATOM 813 C C . PRO A 1 104 ? 12.450 20.311 19.057 1.00 76.75 104 PRO A C 1
ATOM 815 O O . PRO A 1 104 ? 13.312 20.175 19.918 1.00 76.75 104 PRO A O 1
ATOM 818 N N . GLY A 1 105 ? 11.368 21.066 19.253 1.00 80.94 105 GLY A N 1
ATOM 819 C CA . GLY A 1 105 ? 11.131 21.856 20.472 1.00 80.94 105 GLY A CA 1
ATOM 820 C C . GLY A 1 105 ? 11.732 23.268 20.454 1.00 80.94 105 GLY A C 1
ATOM 821 O O . GLY A 1 105 ? 11.216 24.144 21.143 1.00 80.94 105 GLY A O 1
ATOM 822 N N . GLU A 1 106 ? 12.742 23.528 19.618 1.00 83.62 106 GLU A N 1
ATOM 823 C CA . GLU A 1 106 ? 13.316 24.870 19.404 1.00 83.62 106 GLU A CA 1
ATOM 824 C C . GLU A 1 106 ? 12.838 25.518 18.095 1.00 83.62 106 GLU A C 1
ATOM 826 O O . GLU A 1 106 ? 12.876 26.740 17.929 1.00 83.62 106 GLU A O 1
ATOM 831 N N . SER A 1 107 ? 12.351 24.704 17.157 1.00 84.38 107 SER A N 1
ATOM 832 C CA . SER A 1 107 ? 11.732 25.171 15.920 1.00 84.38 107 SER A CA 1
ATOM 833 C C . SER A 1 107 ? 10.431 25.928 16.181 1.00 84.38 107 SER A C 1
ATOM 835 O O . SER A 1 107 ? 9.482 25.407 16.767 1.00 84.38 107 SER A O 1
ATOM 837 N N . ARG A 1 108 ? 10.342 27.150 15.646 1.00 84.50 108 ARG A N 1
ATOM 838 C CA . ARG A 1 108 ? 9.109 27.943 15.644 1.00 84.50 108 ARG A CA 1
ATOM 839 C C . ARG A 1 108 ? 8.474 27.948 14.257 1.00 84.50 108 ARG A C 1
ATOM 841 O O . ARG A 1 108 ? 9.011 28.539 13.320 1.00 84.50 108 ARG A O 1
ATOM 848 N N . LEU A 1 109 ? 7.295 27.342 14.155 1.00 87.06 109 LEU A N 1
ATOM 849 C CA . LEU A 1 109 ? 6.436 27.430 12.978 1.00 87.06 109 LEU A CA 1
ATOM 850 C C . LEU A 1 109 ? 5.756 28.804 12.919 1.00 87.06 109 LEU A C 1
ATOM 852 O O . LEU A 1 109 ? 5.053 29.212 13.845 1.00 87.06 109 LEU A O 1
ATOM 856 N N . ILE A 1 110 ? 5.945 29.512 11.810 1.00 90.88 110 ILE A N 1
ATOM 857 C CA . ILE A 1 110 ? 5.286 30.781 11.511 1.00 90.88 110 ILE A CA 1
ATOM 858 C C . ILE A 1 110 ? 4.182 30.501 10.485 1.00 90.88 110 ILE A C 1
ATOM 860 O O . ILE A 1 110 ? 4.497 30.224 9.327 1.00 90.88 110 ILE A O 1
ATOM 864 N N . PRO A 1 111 ? 2.896 30.558 10.874 1.00 94.06 111 PRO A N 1
ATOM 865 C CA . PRO A 1 111 ? 1.807 30.280 9.951 1.00 94.06 111 PRO A CA 1
ATOM 866 C C . PRO A 1 111 ? 1.630 31.413 8.938 1.00 94.06 111 PRO A C 1
ATOM 868 O O . PRO A 1 111 ? 1.793 32.591 9.275 1.00 94.06 111 PRO A O 1
ATOM 871 N N . PHE A 1 112 ? 1.213 31.078 7.719 1.00 94.38 112 PHE A N 1
ATOM 872 C CA . PHE A 1 112 ? 0.752 32.092 6.775 1.00 94.38 112 PHE A CA 1
ATOM 873 C C . PHE A 1 112 ? -0.594 32.651 7.239 1.00 94.38 112 PHE A C 1
ATOM 875 O O . PHE A 1 112 ? -1.497 31.915 7.643 1.00 94.38 112 PHE A O 1
ATOM 882 N N . ARG A 1 113 ? -0.744 33.975 7.183 1.00 94.69 113 ARG A N 1
ATOM 883 C CA . ARG A 1 113 ? -1.974 34.660 7.590 1.00 94.69 113 ARG A CA 1
ATOM 884 C C . ARG A 1 113 ? -2.447 35.618 6.513 1.00 94.69 113 ARG A C 1
ATOM 886 O O . ARG A 1 113 ? -1.645 36.240 5.820 1.00 94.69 113 ARG A O 1
ATOM 893 N N . ASN A 1 114 ? -3.762 35.736 6.361 1.00 92.62 114 ASN A N 1
ATOM 894 C CA . ASN A 1 114 ? -4.357 36.734 5.474 1.00 92.62 114 ASN A CA 1
ATOM 895 C C . ASN A 1 114 ? -4.440 38.118 6.159 1.00 92.62 114 ASN A C 1
ATOM 897 O O . ASN A 1 114 ? -4.139 38.264 7.342 1.00 92.62 114 ASN A O 1
ATOM 901 N N . LYS A 1 115 ? -4.911 39.143 5.433 1.00 91.44 115 LYS A N 1
ATOM 902 C CA . LYS A 1 115 ? -5.070 40.517 5.961 1.00 91.44 115 LYS A CA 1
ATOM 903 C C . LYS A 1 115 ? -6.004 40.622 7.181 1.00 91.44 115 LYS A C 1
ATOM 905 O O . LYS A 1 115 ? -5.9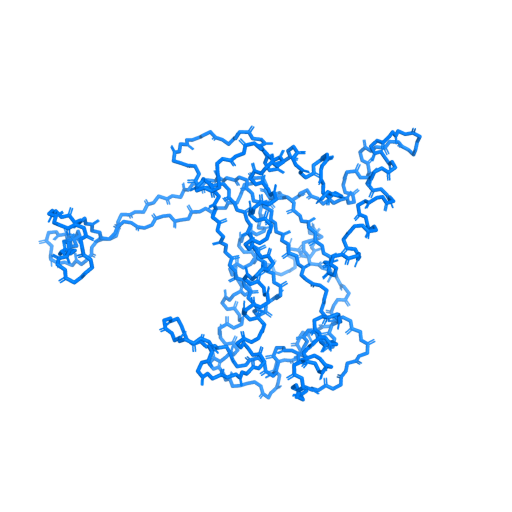31 41.601 7.908 1.00 91.44 115 LYS A O 1
ATOM 910 N N . ARG A 1 116 ? -6.880 39.634 7.395 1.00 92.94 116 ARG A N 1
ATOM 911 C CA . ARG A 1 116 ? -7.805 39.537 8.539 1.00 92.94 116 ARG A CA 1
ATOM 912 C C . ARG A 1 116 ? -7.252 38.652 9.666 1.00 92.94 116 ARG A C 1
ATOM 914 O O . ARG A 1 116 ? -7.997 38.254 10.549 1.00 92.94 116 ARG A O 1
ATOM 921 N N . ASN A 1 117 ? -5.958 38.325 9.631 1.00 90.88 117 ASN A N 1
ATOM 922 C CA . ASN A 1 117 ? -5.261 37.487 10.609 1.00 90.88 117 ASN A CA 1
ATOM 923 C C . ASN A 1 117 ? -5.740 36.017 10.684 1.00 90.88 117 ASN A C 1
ATOM 925 O O . ASN A 1 117 ? -5.345 35.288 11.597 1.00 90.88 117 ASN A O 1
ATOM 929 N N . HIS A 1 118 ? -6.540 35.541 9.723 1.00 93.38 118 HIS A N 1
ATOM 930 C CA . HIS A 1 118 ? -6.946 34.132 9.655 1.00 93.38 118 HIS A CA 1
ATOM 931 C C . HIS A 1 118 ? -5.830 33.273 9.052 1.00 93.38 118 HIS A C 1
ATOM 933 O O . HIS A 1 118 ? -5.075 33.757 8.201 1.00 93.38 118 HIS A O 1
ATOM 939 N N . LEU A 1 119 ? -5.756 32.002 9.469 1.00 93.12 119 LEU A N 1
ATOM 940 C CA . LEU A 1 119 ? -4.837 31.019 8.896 1.00 93.12 119 LEU A CA 1
ATOM 941 C C . LEU A 1 119 ? -5.092 30.891 7.390 1.00 93.12 119 LEU A C 1
ATOM 943 O O . LEU A 1 119 ? -6.236 30.775 6.949 1.00 93.12 119 LEU A O 1
ATOM 947 N N . ARG A 1 120 ? -4.019 30.938 6.606 1.00 93.69 120 ARG A N 1
ATOM 948 C CA . ARG A 1 120 ? -4.045 30.713 5.165 1.00 93.69 120 ARG A CA 1
ATOM 949 C C . ARG A 1 120 ? -3.214 29.477 4.857 1.00 93.69 120 ARG A C 1
ATOM 951 O O . ARG A 1 120 ? -2.063 29.399 5.265 1.00 93.69 120 ARG A O 1
ATOM 958 N N . VAL A 1 121 ? -3.799 28.551 4.111 1.00 93.69 121 VAL A N 1
ATOM 959 C CA . VAL A 1 121 ? -3.091 27.407 3.538 1.00 93.69 121 VAL A CA 1
ATOM 960 C C . VAL A 1 121 ? -2.936 27.691 2.052 1.00 93.69 121 VAL A C 1
ATOM 962 O O . VAL A 1 121 ? -3.920 27.973 1.371 1.00 93.69 121 VAL A O 1
ATOM 965 N N . HIS A 1 122 ? -1.697 27.708 1.575 1.00 92.44 122 HIS A N 1
ATOM 966 C CA . HIS A 1 122 ? -1.414 27.675 0.145 1.00 92.44 122 HIS A CA 1
ATOM 967 C C . HIS A 1 122 ? -1.389 26.217 -0.282 1.00 92.44 122 HIS A C 1
ATOM 969 O O . HIS A 1 122 ? -0.860 25.394 0.455 1.00 92.44 122 HIS A O 1
ATOM 975 N N . SER A 1 123 ? -1.960 25.889 -1.431 1.00 91.88 123 SER A N 1
ATOM 976 C CA . SER A 1 123 ? -2.024 24.507 -1.884 1.00 91.88 123 SER A CA 1
ATOM 977 C C . SER A 1 123 ? -1.669 24.382 -3.349 1.00 91.88 123 SER A C 1
ATOM 979 O O . SER A 1 123 ? -1.945 25.289 -4.133 1.00 91.88 123 SER A O 1
ATOM 981 N N . GLU A 1 124 ? -1.124 23.231 -3.697 1.00 89.56 124 GLU A N 1
ATOM 982 C CA . GLU A 1 124 ? -0.798 22.834 -5.057 1.00 89.56 124 GLU A CA 1
ATOM 983 C C . GLU A 1 124 ? -1.257 21.391 -5.260 1.00 89.56 124 GLU A C 1
ATOM 985 O O . GLU A 1 124 ? -1.144 20.576 -4.342 1.00 89.56 124 GLU A O 1
ATOM 990 N N . ILE A 1 125 ? -1.820 21.104 -6.433 1.00 87.75 125 ILE A N 1
ATOM 991 C CA . ILE A 1 125 ? -2.174 19.747 -6.849 1.00 87.75 125 ILE A CA 1
ATOM 992 C C . ILE A 1 125 ? -1.200 19.362 -7.949 1.00 87.75 125 ILE A C 1
ATOM 994 O O . ILE A 1 125 ? -1.113 20.066 -8.955 1.00 87.75 125 ILE A O 1
ATOM 998 N N . THR A 1 126 ? -0.501 18.254 -7.752 1.00 87.12 126 THR A N 1
ATOM 999 C CA . THR A 1 126 ? 0.362 17.638 -8.758 1.00 87.12 126 THR A CA 1
ATOM 1000 C C . THR A 1 126 ? -0.133 16.232 -9.073 1.00 87.12 126 THR A C 1
ATOM 1002 O O . THR A 1 126 ? -0.865 15.627 -8.286 1.00 87.12 126 THR A O 1
ATOM 1005 N N . GLU A 1 127 ? 0.252 15.715 -10.234 1.00 88.44 127 GLU A N 1
ATOM 1006 C CA . GLU A 1 127 ? -0.009 14.334 -10.642 1.00 88.44 127 GLU A CA 1
ATOM 1007 C C . GLU A 1 127 ? 1.325 13.597 -10.774 1.00 88.44 127 GLU A C 1
ATOM 1009 O O . GLU A 1 127 ? 2.329 14.189 -11.175 1.00 88.44 127 GLU A O 1
ATOM 1014 N N . THR A 1 128 ? 1.352 12.324 -10.386 1.00 90.25 128 THR A N 1
ATOM 1015 C CA . THR A 1 128 ? 2.560 11.490 -10.385 1.00 90.25 128 THR A CA 1
ATOM 1016 C C . THR A 1 128 ? 2.213 10.019 -10.607 1.00 90.25 128 THR A C 1
ATOM 1018 O O . THR A 1 128 ? 1.049 9.642 -10.545 1.00 90.25 128 THR A O 1
ATOM 1021 N N . GLU A 1 129 ? 3.216 9.171 -10.809 1.00 92.12 129 GLU A N 1
ATOM 1022 C CA . GLU A 1 129 ? 3.031 7.719 -10.801 1.00 92.12 129 GLU A CA 1
ATOM 1023 C C . GLU A 1 129 ? 2.864 7.184 -9.376 1.00 92.12 129 GLU A C 1
ATOM 1025 O O . GLU A 1 129 ? 3.580 7.590 -8.448 1.00 92.12 129 GLU A O 1
ATOM 1030 N N . ALA A 1 130 ? 1.984 6.196 -9.221 1.00 94.56 130 ALA A N 1
ATOM 1031 C CA . ALA A 1 130 ? 1.860 5.414 -8.002 1.00 94.56 130 ALA A CA 1
ATOM 1032 C C . ALA A 1 130 ? 1.620 3.929 -8.278 1.00 94.56 130 ALA A C 1
ATOM 1034 O O . ALA A 1 130 ? 0.971 3.553 -9.247 1.00 94.56 130 ALA A O 1
ATOM 1035 N N . LEU A 1 131 ? 2.091 3.086 -7.365 1.00 96.69 131 LEU A N 1
ATOM 1036 C CA . LEU A 1 131 ? 1.688 1.690 -7.256 1.00 96.69 131 LEU A CA 1
ATOM 1037 C C . LEU A 1 131 ? 0.665 1.569 -6.133 1.00 96.69 131 LEU A C 1
ATOM 1039 O O . LEU A 1 131 ? 0.982 1.903 -4.990 1.00 96.69 131 LEU A O 1
ATOM 1043 N N . LEU A 1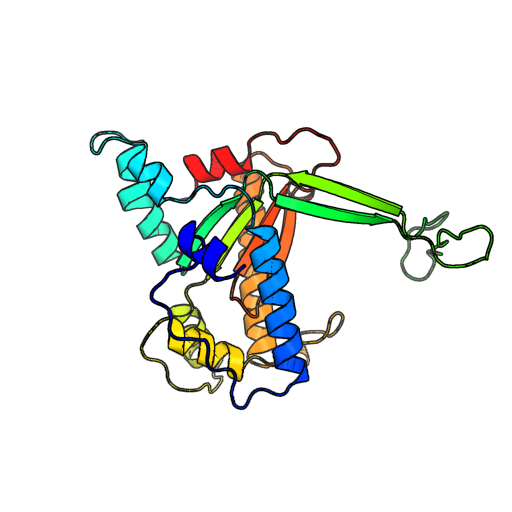 132 ? -0.528 1.070 -6.436 1.00 97.69 132 LEU A N 1
ATOM 1044 C CA . LEU A 1 132 ? -1.483 0.602 -5.438 1.00 97.69 132 LEU A CA 1
ATOM 1045 C C . LEU A 1 132 ? -1.218 -0.877 -5.171 1.00 97.69 132 LEU A C 1
ATOM 1047 O O . LEU A 1 132 ? -1.247 -1.684 -6.091 1.00 97.69 132 LEU A O 1
ATOM 1051 N N . VAL A 1 133 ? -0.990 -1.239 -3.912 1.00 98.00 133 VAL A N 1
ATOM 1052 C CA . VAL A 1 133 ? -0.766 -2.626 -3.487 1.00 98.00 133 VAL A CA 1
ATOM 1053 C C . VAL A 1 133 ? -1.853 -3.038 -2.504 1.00 98.00 133 VAL A C 1
ATOM 1055 O O . VAL A 1 133 ? -2.116 -2.325 -1.531 1.00 98.00 133 VAL A O 1
ATOM 1058 N N . ARG A 1 134 ? -2.461 -4.206 -2.730 1.00 97.88 134 ARG A N 1
ATOM 1059 C CA . ARG A 1 134 ? -3.485 -4.802 -1.861 1.00 97.88 134 ARG A CA 1
ATOM 1060 C C . ARG A 1 134 ? -2.993 -6.111 -1.267 1.00 97.88 134 ARG A C 1
ATOM 1062 O O . ARG A 1 134 ? -2.512 -6.982 -1.988 1.00 97.88 134 ARG A O 1
ATOM 1069 N N . LEU A 1 135 ? -3.142 -6.263 0.043 1.00 98.50 135 LEU A N 1
ATOM 1070 C CA . LEU A 1 135 ? -2.852 -7.519 0.728 1.00 98.50 135 LEU A CA 1
ATOM 1071 C C . LEU A 1 135 ? -4.008 -8.509 0.545 1.00 98.50 135 LEU A C 1
ATOM 1073 O O . LEU A 1 135 ? -5.167 -8.105 0.431 1.00 98.50 135 LEU A O 1
ATOM 1077 N N . ASP A 1 136 ? -3.685 -9.799 0.558 1.00 97.88 136 ASP A N 1
ATOM 1078 C CA . ASP A 1 136 ? -4.675 -10.875 0.559 1.00 97.88 136 ASP A CA 1
ATOM 1079 C C . ASP A 1 136 ? -5.447 -10.889 1.897 1.00 97.88 136 ASP A C 1
ATOM 1081 O O . ASP A 1 136 ? -4.846 -11.135 2.950 1.00 97.88 136 ASP A O 1
ATOM 1085 N N . PRO A 1 137 ? -6.770 -10.630 1.898 1.00 97.38 137 PRO A N 1
ATOM 1086 C CA . PRO A 1 137 ? -7.550 -10.560 3.130 1.00 97.38 137 PRO A CA 1
ATOM 1087 C C . PRO A 1 137 ? -7.636 -11.897 3.873 1.00 97.38 137 PRO A C 1
ATOM 1089 O O . PRO A 1 137 ? -7.711 -11.881 5.101 1.00 97.38 137 PRO A O 1
ATOM 1092 N N . VAL A 1 138 ? -7.597 -13.036 3.173 1.00 97.62 138 VAL A N 1
ATOM 1093 C CA . VAL A 1 138 ? -7.640 -14.370 3.791 1.00 97.62 138 VAL A CA 1
ATOM 1094 C C . VAL A 1 138 ? -6.332 -14.625 4.527 1.00 97.62 138 VAL A C 1
ATOM 1096 O O . VAL A 1 138 ? -6.352 -14.919 5.720 1.00 97.62 138 VAL A O 1
ATOM 1099 N N . ARG A 1 139 ? -5.190 -14.390 3.872 1.00 98.00 139 ARG A N 1
ATOM 1100 C CA . ARG A 1 139 ? -3.874 -14.555 4.514 1.00 98.00 139 ARG A CA 1
ATOM 1101 C C . ARG A 1 139 ? -3.651 -13.589 5.667 1.00 98.00 139 ARG A C 1
ATOM 1103 O O . ARG A 1 139 ? -2.995 -13.926 6.652 1.00 98.00 139 ARG A O 1
ATOM 1110 N N . VAL A 1 140 ? -4.183 -12.371 5.562 1.00 98.25 140 VAL A N 1
ATOM 1111 C CA . VAL A 1 140 ? -4.155 -11.413 6.671 1.00 98.25 140 VAL A CA 1
ATOM 1112 C C . VAL A 1 140 ? -5.016 -11.912 7.833 1.00 98.25 140 VAL A C 1
ATOM 1114 O O . VAL A 1 140 ? -4.561 -11.841 8.973 1.00 98.25 140 VAL A O 1
ATOM 1117 N N . ALA A 1 141 ? -6.218 -12.436 7.575 1.00 98.06 141 ALA A N 1
ATOM 1118 C CA . ALA A 1 141 ? -7.083 -13.001 8.611 1.00 98.06 141 ALA A CA 1
ATOM 1119 C C . ALA A 1 141 ? -6.424 -14.197 9.318 1.00 98.06 141 ALA A C 1
ATOM 1121 O O . ALA A 1 141 ? -6.347 -14.197 10.546 1.00 98.06 141 ALA A O 1
ATOM 1122 N N . GLU A 1 142 ? -5.848 -15.135 8.560 1.00 97.75 142 GLU A N 1
ATOM 1123 C CA . GLU A 1 142 ? -5.055 -16.257 9.084 1.00 97.75 142 GLU A CA 1
ATOM 1124 C C . GLU A 1 142 ? -3.880 -15.766 9.939 1.00 97.75 142 GLU A C 1
ATOM 1126 O O . GLU A 1 142 ? -3.673 -16.221 11.060 1.00 97.75 142 GLU A O 1
ATOM 1131 N N . TRP A 1 143 ? -3.126 -14.767 9.473 1.00 97.75 143 TRP A N 1
ATOM 1132 C CA . TRP A 1 143 ? -2.029 -14.203 10.257 1.00 97.75 143 TRP A CA 1
ATOM 1133 C C . TRP A 1 143 ? -2.511 -13.546 11.562 1.00 97.75 143 TRP A C 1
ATOM 1135 O O . TRP A 1 143 ? -1.872 -13.696 12.609 1.00 97.75 143 TRP A O 1
ATOM 1145 N N . ILE A 1 144 ? -3.644 -12.839 11.531 1.00 97.62 144 ILE A N 1
ATOM 1146 C CA . ILE A 1 144 ? -4.244 -12.202 12.710 1.00 97.62 144 ILE A CA 1
ATOM 1147 C C . ILE A 1 144 ? -4.687 -13.249 13.746 1.00 97.62 144 ILE A C 1
ATOM 1149 O O . ILE A 1 144 ? -4.444 -13.069 14.945 1.00 97.62 144 ILE A O 1
ATOM 1153 N N . THR A 1 145 ? -5.296 -14.354 13.323 1.00 97.31 145 THR A N 1
ATOM 1154 C CA . THR A 1 145 ? -5.778 -15.390 14.248 1.00 97.31 145 THR A CA 1
ATOM 1155 C C . THR A 1 145 ? -4.667 -16.330 14.704 1.00 97.31 145 THR A C 1
ATOM 1157 O O . THR A 1 145 ? -4.517 -16.576 15.901 1.00 97.31 145 THR A O 1
ATOM 1160 N N . GLU A 1 146 ? -3.833 -16.816 13.790 1.00 96.75 146 GLU A N 1
ATOM 1161 C CA . GLU A 1 146 ? -2.839 -17.850 14.081 1.00 96.75 146 GLU A CA 1
ATOM 1162 C C . GLU A 1 146 ? -1.553 -17.279 14.674 1.00 96.75 146 GLU A C 1
ATOM 1164 O O . GLU A 1 146 ? -1.014 -17.831 15.632 1.00 96.75 146 GLU A O 1
ATOM 1169 N N . GLN A 1 147 ? -1.057 -16.163 14.128 1.00 95.50 147 GLN A N 1
ATOM 1170 C CA . GLN A 1 147 ? 0.241 -15.587 14.508 1.00 95.50 147 GLN A CA 1
ATOM 1171 C C . GLN A 1 147 ? 0.107 -14.422 15.487 1.00 95.50 147 GLN A C 1
ATOM 1173 O O . GLN A 1 147 ? 1.068 -14.073 16.185 1.00 95.50 147 GLN A O 1
ATOM 1178 N N . ARG A 1 148 ? -1.056 -13.760 15.514 1.00 95.12 148 ARG A N 1
ATOM 1179 C CA . ARG A 1 148 ? -1.343 -12.682 16.468 1.00 95.12 148 ARG A CA 1
ATOM 1180 C C . ARG A 1 148 ? -2.312 -13.076 17.576 1.00 95.12 148 ARG A C 1
ATOM 1182 O O . ARG A 1 148 ? -2.357 -12.350 18.567 1.00 95.12 148 ARG A O 1
ATOM 1189 N N . HIS A 1 149 ? -2.956 -14.241 17.481 1.00 95.06 149 HIS A N 1
ATOM 1190 C CA . HIS A 1 149 ? -3.868 -14.785 18.495 1.00 95.06 149 HIS A CA 1
ATOM 1191 C C . HIS A 1 149 ? -5.051 -13.863 18.817 1.00 95.06 149 HIS A C 1
ATOM 1193 O O . HIS A 1 149 ? -5.587 -13.891 19.926 1.00 95.06 149 HIS A O 1
ATOM 1199 N N . HIS A 1 150 ? -5.457 -13.027 17.860 1.00 95.50 150 HIS A N 1
ATOM 1200 C CA . HIS A 1 150 ? -6.680 -12.248 17.979 1.00 95.50 150 HIS A CA 1
ATOM 1201 C C . HIS A 1 150 ? -7.888 -13.098 17.583 1.00 95.50 150 HIS A C 1
ATOM 1203 O O . HIS A 1 150 ? -7.823 -13.896 16.654 1.00 95.50 150 HIS A O 1
ATOM 1209 N N . THR A 1 151 ? -9.010 -12.894 18.267 1.00 95.00 151 THR A N 1
ATOM 1210 C CA . THR A 1 151 ? -10.299 -13.468 17.873 1.00 95.00 151 THR A CA 1
ATOM 1211 C C . THR A 1 151 ? -11.034 -12.479 16.977 1.00 95.00 151 THR A C 1
ATOM 1213 O O . THR A 1 151 ? -11.205 -11.318 17.351 1.00 95.00 151 THR A O 1
ATOM 1216 N N . ILE A 1 152 ? -11.466 -12.946 15.810 1.00 95.50 152 ILE A N 1
ATOM 1217 C CA . ILE A 1 152 ? -12.317 -12.221 14.860 1.00 95.50 152 ILE A CA 1
ATOM 1218 C C . ILE A 1 152 ? -13.478 -13.134 14.448 1.00 95.50 152 ILE A C 1
ATOM 1220 O O . ILE A 1 152 ? -13.436 -14.330 14.736 1.00 95.50 152 ILE A O 1
ATOM 1224 N N . ASP A 1 153 ? -14.507 -12.579 13.808 1.00 94.56 153 ASP A N 1
ATOM 1225 C CA . ASP A 1 153 ? -15.620 -13.378 13.278 1.00 94.56 153 ASP A CA 1
ATOM 1226 C C . ASP A 1 153 ? -15.120 -14.368 12.214 1.00 94.56 153 ASP A C 1
ATOM 1228 O O . ASP A 1 153 ? -14.215 -14.035 11.444 1.00 94.56 153 ASP A O 1
ATOM 1232 N N . ASP A 1 154 ? -15.749 -15.542 12.125 1.00 94.44 154 ASP A N 1
ATOM 1233 C CA . ASP A 1 154 ? -15.427 -16.554 11.114 1.00 94.44 154 ASP A CA 1
ATOM 1234 C C . ASP A 1 154 ? -15.539 -16.001 9.680 1.00 94.44 154 ASP A C 1
ATOM 1236 O O . ASP A 1 154 ? -16.349 -15.115 9.386 1.00 94.44 154 ASP A O 1
ATOM 1240 N N . TRP A 1 155 ? -14.735 -16.554 8.771 1.00 94.94 155 TRP A N 1
ATOM 1241 C CA . TRP A 1 155 ? -14.729 -16.218 7.347 1.00 94.94 155 TRP A CA 1
ATOM 1242 C C . TRP A 1 155 ? -14.614 -17.479 6.489 1.00 94.94 155 TRP A C 1
ATOM 1244 O O . TRP A 1 155 ? -14.100 -18.506 6.929 1.00 94.94 155 TRP A O 1
ATOM 1254 N N . ASN A 1 156 ? -15.106 -17.405 5.255 1.00 93.94 156 ASN A N 1
ATOM 1255 C CA . ASN A 1 156 ? -15.060 -18.503 4.281 1.00 93.94 156 ASN A CA 1
ATOM 1256 C C . ASN A 1 156 ? -14.583 -18.063 2.888 1.00 93.94 156 ASN A C 1
ATOM 1258 O O . ASN A 1 156 ? -14.335 -18.906 2.029 1.00 93.94 156 ASN A O 1
ATOM 1262 N N . ASP A 1 157 ? -14.443 -16.758 2.673 1.00 92.31 157 ASP A N 1
ATOM 1263 C CA . ASP A 1 157 ? -14.004 -16.144 1.430 1.00 92.31 157 ASP A CA 1
ATOM 1264 C C . ASP A 1 157 ? -13.297 -14.804 1.715 1.00 92.31 157 ASP A C 1
ATOM 1266 O O . ASP A 1 157 ? -13.222 -14.331 2.854 1.00 92.31 157 ASP A O 1
ATOM 1270 N N . ALA A 1 158 ? -12.756 -14.177 0.670 1.00 91.19 158 ALA A N 1
ATOM 1271 C CA . ALA A 1 158 ? -12.041 -12.909 0.785 1.00 91.19 158 ALA A CA 1
ATOM 1272 C C . ALA A 1 158 ? -12.929 -11.758 1.301 1.00 91.19 158 ALA A C 1
ATOM 1274 O O . ALA A 1 158 ? -12.459 -10.889 2.045 1.00 91.19 158 ALA A O 1
ATOM 1275 N N . ALA A 1 159 ? -14.211 -11.745 0.924 1.00 89.88 159 ALA A N 1
ATOM 1276 C CA . ALA A 1 159 ? -15.150 -10.692 1.295 1.00 89.88 159 ALA A CA 1
ATOM 1277 C C . ALA A 1 159 ? -15.502 -10.756 2.789 1.00 89.88 159 ALA A C 1
ATOM 1279 O O . ALA A 1 159 ? -15.391 -9.752 3.499 1.00 89.88 159 ALA A O 1
ATOM 1280 N N . SER A 1 160 ? -15.870 -11.938 3.285 1.00 92.44 160 SER A N 1
ATOM 1281 C CA . SER A 1 160 ? -16.130 -12.204 4.700 1.00 92.44 160 SER A CA 1
ATOM 1282 C C . SER A 1 160 ? -14.878 -11.985 5.551 1.00 92.44 160 SER A C 1
ATOM 1284 O O . SER A 1 160 ? -14.982 -11.334 6.587 1.00 92.44 160 SER A O 1
ATOM 1286 N N . ALA A 1 161 ? -13.688 -12.376 5.079 1.00 94.81 161 ALA A N 1
ATOM 1287 C CA . ALA A 1 161 ? -12.425 -12.103 5.772 1.00 94.81 161 ALA A CA 1
ATOM 1288 C C . ALA A 1 161 ? -12.188 -10.595 5.959 1.00 94.81 161 ALA A C 1
ATOM 1290 O O . ALA A 1 161 ? -11.918 -10.130 7.071 1.00 94.81 161 ALA A O 1
ATOM 1291 N N . ARG A 1 162 ? -12.368 -9.795 4.895 1.00 92.69 162 ARG A N 1
ATOM 1292 C CA . ARG A 1 162 ? -12.257 -8.328 4.973 1.00 92.69 162 ARG A CA 1
ATOM 1293 C C . ARG A 1 162 ? -13.263 -7.743 5.965 1.00 92.69 162 ARG A C 1
ATOM 1295 O O . ARG A 1 162 ? -12.906 -6.865 6.748 1.00 92.69 162 ARG A O 1
ATOM 1302 N N . GLN A 1 163 ? -14.504 -8.226 5.955 1.00 91.62 163 GLN A N 1
ATOM 1303 C CA . GLN A 1 163 ? -15.535 -7.771 6.886 1.00 91.62 163 GLN A CA 1
ATOM 1304 C C . GLN A 1 163 ? -15.192 -8.094 8.347 1.00 91.62 163 GLN A C 1
ATOM 1306 O O . GLN A 1 163 ? -15.319 -7.216 9.203 1.00 91.62 163 GLN A O 1
ATOM 1311 N N . SER A 1 164 ? -14.731 -9.313 8.634 1.00 94.00 164 SER A N 1
ATOM 1312 C CA . SER A 1 164 ? -14.321 -9.736 9.978 1.00 94.00 164 SER A CA 1
ATOM 1313 C C . SER A 1 164 ? -13.154 -8.897 10.503 1.00 94.00 164 SER A C 1
ATOM 1315 O O . SER A 1 164 ? -13.192 -8.406 11.636 1.00 94.00 164 SER A O 1
ATOM 1317 N N . LEU A 1 165 ? -12.153 -8.637 9.654 1.00 95.00 165 LEU A N 1
ATOM 1318 C CA . LEU A 1 165 ? -11.022 -7.761 9.968 1.00 95.00 165 LEU A CA 1
ATOM 1319 C C . LEU A 1 165 ? -11.464 -6.315 10.231 1.00 95.00 165 LEU A C 1
ATOM 1321 O O . LEU A 1 165 ? -11.044 -5.714 11.221 1.00 95.00 165 LEU A O 1
ATOM 1325 N N . LEU A 1 166 ? -12.344 -5.763 9.392 1.00 92.44 166 LEU A N 1
ATOM 1326 C CA . LEU A 1 166 ? -12.891 -4.414 9.563 1.00 92.44 166 LEU A CA 1
ATOM 1327 C C . LEU A 1 166 ? -13.684 -4.271 10.865 1.00 92.44 166 LEU A C 1
ATOM 1329 O O . LEU A 1 166 ? -13.501 -3.282 11.580 1.00 92.44 166 LEU A O 1
ATOM 1333 N N . ARG A 1 167 ? -14.533 -5.251 11.207 1.00 91.94 167 ARG A N 1
ATOM 1334 C CA . ARG A 1 167 ? -15.318 -5.249 12.453 1.00 91.94 167 ARG A CA 1
ATOM 1335 C C . ARG A 1 167 ? -14.412 -5.276 13.683 1.00 91.94 167 ARG A C 1
ATOM 1337 O O . ARG A 1 167 ? -14.574 -4.431 14.573 1.00 91.94 167 ARG A O 1
ATOM 1344 N N . ALA A 1 168 ? -13.399 -6.138 13.689 1.00 93.00 168 ALA A N 1
ATOM 1345 C CA . ALA A 1 168 ? -12.439 -6.245 14.787 1.00 93.00 168 ALA A CA 1
ATOM 1346 C C . ALA A 1 168 ? -11.397 -5.102 14.835 1.00 93.00 168 ALA A C 1
ATOM 1348 O O . ALA A 1 168 ? -10.812 -4.832 15.887 1.00 93.00 168 ALA A O 1
ATOM 1349 N N . GLY A 1 169 ? -11.167 -4.407 13.718 1.00 90.88 169 GLY A N 1
ATOM 1350 C CA . GLY A 1 169 ? -10.126 -3.393 13.543 1.00 90.88 169 GLY A CA 1
ATOM 1351 C C . GLY A 1 169 ? -10.352 -2.099 14.332 1.00 90.88 169 GLY A C 1
ATOM 1352 O O . GLY A 1 169 ? -10.898 -1.118 13.822 1.00 90.88 169 GLY A O 1
ATOM 1353 N N . ILE A 1 170 ? -9.883 -2.060 15.581 1.00 89.81 170 ILE A N 1
ATOM 1354 C CA . ILE A 1 170 ? -9.785 -0.826 16.375 1.00 89.81 170 ILE A CA 1
ATOM 1355 C C . ILE A 1 170 ? -8.422 -0.178 16.112 1.00 89.81 170 ILE A C 1
ATOM 1357 O O . ILE A 1 170 ? -7.424 -0.542 16.734 1.00 89.81 170 ILE A O 1
ATOM 1361 N N . PHE A 1 171 ? -8.370 0.750 15.154 1.00 88.19 171 PHE A N 1
ATOM 1362 C CA . PHE A 1 171 ? -7.121 1.392 14.731 1.00 88.19 171 PHE A CA 1
ATOM 1363 C C . PHE A 1 171 ? -6.658 2.496 15.694 1.00 88.19 171 PHE A C 1
ATOM 1365 O O . PHE A 1 171 ? -7.491 3.321 16.097 1.00 88.19 171 PHE A O 1
ATOM 1372 N N . PRO A 1 172 ? -5.351 2.540 16.024 1.00 86.12 172 PRO A N 1
ATOM 1373 C CA . PRO A 1 172 ? -4.774 3.560 16.892 1.00 86.12 172 PRO A CA 1
ATOM 1374 C C . PRO A 1 172 ? -4.895 4.959 16.274 1.00 86.12 172 PRO A C 1
ATOM 1376 O O . PRO A 1 172 ? -4.857 5.128 15.055 1.00 86.12 172 PRO A O 1
ATOM 1379 N N . ALA A 1 173 ? -5.037 5.978 17.123 1.00 81.62 173 ALA A N 1
ATOM 1380 C CA . ALA A 1 173 ? -5.089 7.365 16.673 1.00 81.62 173 ALA A CA 1
ATOM 1381 C C . ALA A 1 173 ? -3.701 7.844 16.195 1.00 81.62 173 ALA A C 1
ATOM 1383 O O . ALA A 1 173 ? -2.680 7.391 16.727 1.00 81.62 173 ALA A O 1
ATOM 1384 N N . PRO A 1 174 ? -3.626 8.795 15.248 1.00 78.12 174 PRO A N 1
ATOM 1385 C CA . PRO A 1 174 ? -2.354 9.386 14.841 1.00 78.12 174 PRO A CA 1
ATOM 1386 C C . PRO A 1 174 ? -1.545 9.893 16.045 1.00 78.12 174 PRO A C 1
ATOM 1388 O O . PRO A 1 174 ? -2.077 10.576 16.918 1.00 78.12 174 PRO A O 1
ATOM 1391 N N . GLY A 1 175 ? -0.255 9.552 16.097 1.00 72.81 175 GLY A N 1
ATOM 1392 C CA . GLY A 1 175 ? 0.647 9.946 17.187 1.00 72.81 175 GLY A CA 1
ATOM 1393 C C . GLY A 1 175 ? 0.579 9.074 18.447 1.00 72.81 175 GLY A C 1
ATOM 1394 O O . GLY A 1 175 ? 1.356 9.308 19.371 1.00 72.81 175 GLY A O 1
ATOM 1395 N N . THR A 1 176 ? -0.296 8.065 18.492 1.00 77.75 176 THR A N 1
ATOM 1396 C CA . THR A 1 176 ? -0.244 7.027 19.534 1.00 77.75 176 THR A CA 1
ATOM 1397 C C . THR A 1 176 ? 0.737 5.927 19.140 1.00 77.75 176 THR A C 1
ATOM 1399 O O . THR A 1 176 ? 0.833 5.572 17.966 1.00 77.75 176 THR A O 1
ATOM 1402 N N . ASP A 1 177 ? 1.493 5.410 20.110 1.00 74.44 177 ASP A N 1
ATOM 1403 C CA . ASP A 1 177 ? 2.412 4.295 19.882 1.00 74.44 177 ASP A CA 1
ATOM 1404 C C . ASP A 1 177 ? 1.604 2.991 19.723 1.00 74.44 177 ASP A C 1
ATOM 1406 O O . ASP A 1 177 ? 0.981 2.547 20.697 1.00 74.44 177 ASP A O 1
ATOM 1410 N N . PRO A 1 178 ? 1.606 2.352 18.534 1.00 68.00 178 PRO A N 1
ATOM 1411 C CA . PRO A 1 178 ? 0.844 1.128 18.292 1.00 68.00 178 PRO A CA 1
ATOM 1412 C C . PRO A 1 178 ? 1.261 -0.032 19.205 1.00 68.00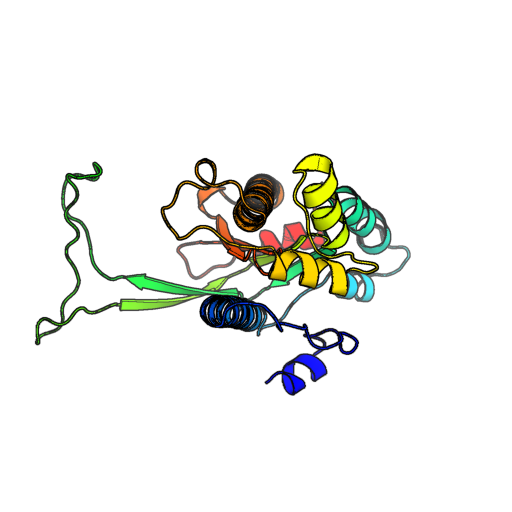 178 PRO A C 1
ATOM 1414 O O . PRO A 1 178 ? 0.477 -0.953 19.420 1.00 68.00 178 PRO A O 1
ATOM 1417 N N . LEU A 1 179 ? 2.475 0.007 19.767 1.00 69.81 179 LEU A N 1
ATOM 1418 C CA . LEU A 1 179 ? 2.987 -1.035 20.657 1.00 69.81 179 LEU A CA 1
ATOM 1419 C C . LEU A 1 179 ? 2.392 -0.963 22.069 1.00 69.81 179 LEU A C 1
ATOM 1421 O O . LEU A 1 179 ? 2.480 -1.936 22.817 1.00 69.81 179 LEU A O 1
ATOM 1425 N N . GLN A 1 180 ? 1.776 0.162 22.443 1.00 69.62 180 GLN A N 1
ATOM 1426 C CA . GLN A 1 180 ? 1.196 0.344 23.776 1.00 69.62 180 GLN A CA 1
ATOM 1427 C C . GLN A 1 180 ? -0.199 -0.278 23.910 1.00 69.62 180 GLN A C 1
ATOM 1429 O O . GLN A 1 180 ? -0.607 -0.622 25.018 1.00 69.62 180 GLN A O 1
ATOM 1434 N N . GLN A 1 181 ? -0.931 -0.441 22.803 1.00 69.75 181 GLN A N 1
ATOM 1435 C CA . GLN A 1 181 ? -2.271 -1.032 22.786 1.00 69.75 181 GLN A CA 1
ATOM 1436 C C . GLN A 1 181 ? -2.402 -1.999 21.614 1.00 69.75 181 GLN A C 1
ATOM 1438 O O . GLN A 1 181 ? -2.833 -1.624 20.525 1.00 69.75 181 GLN A O 1
ATOM 1443 N N . ARG A 1 182 ? -2.040 -3.261 21.855 1.00 84.06 182 ARG A N 1
ATOM 1444 C CA . ARG A 1 182 ? -2.153 -4.310 20.843 1.00 84.06 182 ARG A CA 1
ATOM 1445 C C . ARG A 1 182 ? -3.622 -4.641 20.576 1.00 84.06 182 ARG A C 1
ATOM 1447 O O . ARG A 1 182 ? -4.317 -5.183 21.433 1.00 84.06 182 ARG A O 1
ATOM 1454 N N . SER A 1 183 ? -4.074 -4.328 19.373 1.00 92.06 183 SER A N 1
ATOM 1455 C CA . SER A 1 183 ? -5.396 -4.621 18.834 1.00 92.06 183 SER A CA 1
ATOM 1456 C C . SER A 1 183 ? -5.259 -5.172 17.413 1.00 92.06 183 SER A C 1
ATOM 1458 O O . SER A 1 183 ? -4.217 -5.021 16.773 1.00 92.06 183 SER A O 1
ATOM 1460 N N . VAL A 1 184 ? -6.345 -5.724 16.865 1.00 95.00 184 VAL A N 1
ATOM 1461 C CA . VAL A 1 184 ? -6.384 -6.080 15.437 1.00 95.00 184 VAL A CA 1
ATOM 1462 C C . VAL A 1 184 ? -6.014 -4.869 14.576 1.00 95.00 184 VAL A C 1
ATOM 1464 O O . VAL A 1 184 ? -5.198 -4.985 13.672 1.00 95.00 184 VAL A O 1
ATOM 1467 N N . GLY A 1 185 ? -6.523 -3.675 14.897 1.00 94.12 185 GLY A N 1
ATOM 1468 C CA . GLY A 1 185 ? -6.207 -2.463 14.137 1.00 94.12 185 GLY A CA 1
ATOM 1469 C C . GLY A 1 185 ? -4.734 -2.038 14.223 1.00 94.12 185 GLY A C 1
ATOM 1470 O O . GLY A 1 185 ? -4.177 -1.609 13.214 1.00 94.12 185 GLY A O 1
ATOM 1471 N N . SER A 1 186 ? -4.073 -2.177 15.380 1.00 94.31 186 SER A N 1
ATOM 1472 C CA . SER A 1 186 ? -2.635 -1.879 15.499 1.00 94.31 186 SER A CA 1
ATOM 1473 C C . SER A 1 186 ? -1.775 -2.883 14.727 1.00 94.31 186 SER A C 1
ATOM 1475 O O . SER A 1 186 ? -0.775 -2.493 14.121 1.00 94.31 186 SER A O 1
ATOM 1477 N N . ASP A 1 187 ? -2.167 -4.161 14.720 1.00 95.81 187 ASP A N 1
ATOM 1478 C CA . ASP A 1 187 ? -1.463 -5.217 13.990 1.00 95.81 187 ASP A CA 1
ATOM 1479 C C . ASP A 1 187 ? -1.668 -5.077 12.473 1.00 95.81 187 ASP A C 1
ATOM 1481 O O . ASP A 1 187 ? -0.698 -5.186 11.722 1.00 95.81 187 ASP A O 1
ATOM 1485 N N . LEU A 1 188 ? -2.876 -4.724 12.017 1.00 96.25 188 LEU A N 1
ATOM 1486 C CA . LEU A 1 188 ? -3.165 -4.399 10.615 1.00 96.25 188 LEU A CA 1
ATOM 1487 C C . LEU A 1 188 ? -2.397 -3.164 10.132 1.00 96.25 188 LEU A C 1
ATOM 1489 O O . LEU A 1 188 ? -1.816 -3.186 9.043 1.00 96.25 188 LEU A O 1
ATOM 1493 N N . LEU A 1 189 ? -2.351 -2.099 10.941 1.00 94.81 189 LEU A N 1
ATOM 1494 C CA . LEU A 1 189 ? -1.557 -0.907 10.637 1.00 94.81 189 LEU A CA 1
ATOM 1495 C C . LEU A 1 189 ? -0.072 -1.264 10.514 1.00 94.81 189 LEU A C 1
ATOM 1497 O O . LEU A 1 189 ? 0.560 -0.936 9.512 1.00 94.81 189 LEU A O 1
ATOM 1501 N N . THR A 1 190 ? 0.471 -1.973 11.507 1.00 94.69 190 THR A N 1
ATOM 1502 C CA . THR A 1 190 ? 1.873 -2.412 11.516 1.00 94.69 190 THR A CA 1
ATOM 1503 C C . THR A 1 190 ? 2.198 -3.277 10.302 1.00 94.69 190 THR A C 1
ATOM 1505 O O . THR A 1 190 ? 3.225 -3.058 9.656 1.00 94.69 190 THR A O 1
ATOM 1508 N N . LEU A 1 191 ? 1.334 -4.238 9.967 1.00 96.94 191 LEU A N 1
ATOM 1509 C CA . LEU A 1 191 ? 1.517 -5.127 8.824 1.00 96.94 191 LEU A CA 1
ATOM 1510 C C . LEU A 1 191 ? 1.535 -4.343 7.510 1.00 96.94 191 LEU A C 1
ATOM 1512 O O . LEU A 1 191 ? 2.511 -4.424 6.764 1.00 96.94 191 LEU A O 1
ATOM 1516 N N . THR A 1 192 ? 0.496 -3.545 7.260 1.00 97.25 192 THR A N 1
ATOM 1517 C CA . THR A 1 192 ? 0.335 -2.781 6.013 1.00 97.25 192 THR A CA 1
ATOM 1518 C C . THR A 1 192 ? 1.496 -1.806 5.817 1.00 97.25 192 THR A C 1
ATOM 1520 O O . THR A 1 192 ? 2.102 -1.752 4.749 1.00 97.25 192 THR A O 1
ATOM 1523 N N . HIS A 1 193 ? 1.887 -1.099 6.876 1.00 95.75 193 HIS A N 1
ATOM 1524 C CA . HIS A 1 193 ? 3.013 -0.170 6.850 1.00 95.75 193 HIS A CA 1
ATOM 1525 C C . HIS A 1 193 ? 4.360 -0.891 6.644 1.00 95.75 193 HIS A C 1
ATOM 1527 O O . HIS A 1 193 ? 5.217 -0.419 5.897 1.00 95.75 193 HIS A O 1
ATOM 1533 N N . THR A 1 194 ? 4.536 -2.084 7.229 1.00 96.94 194 THR A N 1
ATOM 1534 C CA . THR A 1 194 ? 5.730 -2.919 7.005 1.00 96.94 194 THR A CA 1
ATOM 1535 C C . THR A 1 194 ? 5.838 -3.369 5.548 1.00 96.94 194 THR A C 1
ATOM 1537 O O . THR A 1 194 ? 6.932 -3.313 4.977 1.00 96.94 194 THR A O 1
ATOM 1540 N N . TYR A 1 195 ? 4.728 -3.792 4.933 1.00 98.12 195 TYR A N 1
ATOM 1541 C CA . TYR A 1 195 ? 4.687 -4.098 3.501 1.00 98.12 195 TYR A CA 1
ATOM 1542 C C . TYR A 1 195 ? 5.038 -2.872 2.664 1.00 98.12 195 TYR A C 1
ATOM 1544 O O . TYR A 1 195 ? 5.893 -2.974 1.785 1.00 98.12 195 TYR A O 1
ATOM 1552 N N . CYS A 1 196 ? 4.471 -1.710 2.990 1.00 98.00 196 CYS A N 1
ATOM 1553 C CA . CYS A 1 196 ? 4.758 -0.471 2.280 1.00 98.00 196 CYS A CA 1
ATOM 1554 C C . CYS A 1 196 ? 6.250 -0.117 2.312 1.00 98.00 196 CYS A C 1
ATOM 1556 O O . CYS A 1 196 ? 6.876 0.086 1.272 1.00 98.00 196 CYS A O 1
ATOM 1558 N N . HIS A 1 197 ? 6.888 -0.168 3.484 1.00 96.38 197 HIS A N 1
ATOM 1559 C CA . HIS A 1 197 ? 8.319 0.142 3.602 1.00 96.38 197 HIS A CA 1
ATOM 1560 C C . HIS A 1 197 ? 9.209 -0.883 2.909 1.00 96.38 197 HIS A C 1
ATOM 1562 O O . HIS A 1 197 ? 10.277 -0.527 2.399 1.00 96.38 197 HIS A O 1
ATOM 1568 N N . ARG A 1 198 ? 8.801 -2.156 2.888 1.00 96.06 198 ARG A N 1
ATOM 1569 C CA . ARG A 1 198 ? 9.481 -3.180 2.090 1.00 96.06 198 ARG A CA 1
ATOM 1570 C C . ARG A 1 198 ? 9.347 -2.888 0.598 1.00 96.06 198 ARG A C 1
ATOM 1572 O O . ARG A 1 198 ? 10.368 -2.925 -0.088 1.00 96.06 198 ARG A O 1
ATOM 1579 N N . MET A 1 199 ? 8.152 -2.527 0.136 1.00 95.69 199 MET A N 1
ATOM 1580 C CA . MET A 1 199 ? 7.896 -2.158 -1.254 1.00 95.69 199 MET A CA 1
ATOM 1581 C C . MET A 1 199 ? 8.713 -0.931 -1.659 1.00 95.69 199 MET A C 1
ATOM 1583 O O . MET A 1 199 ? 9.438 -1.006 -2.636 1.00 95.69 199 MET A O 1
ATOM 1587 N N . ILE A 1 200 ? 8.733 0.146 -0.866 1.00 95.56 200 ILE A N 1
ATOM 1588 C CA . ILE A 1 200 ? 9.558 1.340 -1.129 1.00 95.56 200 ILE A CA 1
ATOM 1589 C C . ILE A 1 200 ? 11.036 0.981 -1.312 1.00 95.56 200 ILE A C 1
ATOM 1591 O O . ILE A 1 200 ? 11.694 1.485 -2.218 1.00 95.56 200 ILE A O 1
ATOM 1595 N N . ARG A 1 201 ? 11.588 0.113 -0.453 1.00 94.44 201 ARG A N 1
ATOM 1596 C CA . ARG A 1 201 ? 13.001 -0.293 -0.553 1.00 94.44 201 ARG A CA 1
ATOM 1597 C C . ARG A 1 201 ? 13.279 -1.082 -1.828 1.00 94.44 201 ARG A C 1
ATOM 1599 O O . ARG A 1 201 ? 14.339 -0.899 -2.414 1.00 94.44 201 ARG A O 1
ATOM 1606 N N . ARG A 1 202 ? 12.358 -1.957 -2.236 1.00 94.00 202 ARG A N 1
ATOM 1607 C CA . ARG A 1 202 ? 12.467 -2.725 -3.484 1.00 94.00 202 ARG A CA 1
ATOM 1608 C C . ARG A 1 202 ? 12.283 -1.825 -4.700 1.00 94.00 202 ARG A C 1
ATOM 1610 O O . ARG A 1 202 ? 13.134 -1.830 -5.582 1.00 94.00 202 ARG A O 1
ATOM 1617 N N . ALA A 1 203 ? 11.250 -0.991 -4.683 1.00 93.00 203 ALA A N 1
ATOM 1618 C CA . ALA A 1 203 ? 10.942 -0.043 -5.737 1.00 93.00 203 ALA A CA 1
ATOM 1619 C C . ALA A 1 203 ? 12.087 0.935 -5.984 1.00 93.00 203 ALA A C 1
ATOM 1621 O O . ALA A 1 203 ? 12.477 1.117 -7.127 1.00 93.00 203 ALA A O 1
ATOM 1622 N N . ALA A 1 204 ? 12.710 1.477 -4.937 1.00 92.19 204 ALA A N 1
ATOM 1623 C CA . ALA A 1 204 ? 13.879 2.343 -5.085 1.00 92.19 204 ALA A CA 1
ATOM 1624 C C . ALA A 1 204 ? 15.028 1.670 -5.867 1.00 92.19 204 ALA A C 1
ATOM 1626 O O . ALA A 1 204 ? 15.674 2.303 -6.698 1.00 92.19 204 ALA A O 1
ATOM 1627 N N . VAL A 1 205 ? 15.264 0.373 -5.633 1.00 92.69 205 VAL A N 1
ATOM 1628 C CA . VAL A 1 205 ? 16.322 -0.387 -6.318 1.00 92.69 205 VAL A CA 1
ATOM 1629 C C . VAL A 1 205 ? 15.953 -0.668 -7.773 1.00 92.69 205 VAL A C 1
ATOM 1631 O O . VAL A 1 205 ? 16.757 -0.391 -8.658 1.00 92.69 205 VAL A O 1
ATOM 1634 N N . PHE A 1 206 ? 14.757 -1.203 -8.027 1.00 91.94 206 PHE A N 1
ATOM 1635 C CA . PHE A 1 206 ? 14.369 -1.665 -9.364 1.00 91.94 206 PHE A CA 1
ATOM 1636 C C . PHE A 1 206 ? 13.881 -0.542 -10.288 1.00 91.94 206 PHE A C 1
ATOM 1638 O O . PHE A 1 206 ? 14.120 -0.603 -11.487 1.00 91.94 206 PHE A O 1
ATOM 1645 N N . ALA A 1 207 ? 13.278 0.516 -9.744 1.00 89.81 207 ALA A N 1
ATOM 1646 C CA . ALA A 1 207 ? 12.888 1.702 -10.508 1.00 89.81 207 ALA A CA 1
ATOM 1647 C C . ALA A 1 207 ? 14.044 2.704 -10.693 1.00 89.81 207 ALA A C 1
ATOM 1649 O O . ALA A 1 207 ? 13.889 3.693 -11.407 1.00 89.81 207 ALA A O 1
ATOM 1650 N N . GLY A 1 208 ? 15.183 2.506 -10.014 1.00 87.69 208 GLY A N 1
ATOM 1651 C CA . GLY A 1 208 ? 16.301 3.458 -10.026 1.00 87.69 208 GLY A CA 1
ATOM 1652 C C . GLY A 1 208 ? 15.961 4.821 -9.405 1.00 87.69 208 GLY A C 1
ATOM 1653 O O . GLY A 1 208 ? 16.569 5.830 -9.761 1.00 87.69 208 GLY A O 1
ATOM 1654 N N . ILE A 1 209 ? 14.983 4.865 -8.496 1.00 86.50 209 ILE A N 1
ATOM 1655 C CA . ILE A 1 209 ? 14.510 6.085 -7.828 1.00 86.50 209 ILE A CA 1
ATOM 1656 C C . ILE A 1 209 ? 15.158 6.179 -6.441 1.00 86.50 209 ILE A C 1
ATOM 1658 O O . ILE A 1 209 ? 15.211 5.195 -5.703 1.00 86.50 209 ILE A O 1
ATOM 1662 N N . ASP A 1 210 ? 15.625 7.368 -6.043 1.00 86.31 210 ASP A N 1
ATOM 1663 C CA . ASP A 1 210 ? 16.102 7.573 -4.670 1.00 86.31 210 ASP A CA 1
ATOM 1664 C C . ASP A 1 210 ? 14.984 7.246 -3.671 1.00 86.31 210 ASP A C 1
ATOM 1666 O O . ASP A 1 210 ? 13.848 7.694 -3.816 1.00 86.31 210 ASP A O 1
ATOM 1670 N N . ARG A 1 211 ? 15.301 6.495 -2.615 1.00 84.31 211 ARG A N 1
ATOM 1671 C CA . ARG A 1 211 ? 14.306 6.090 -1.612 1.00 84.31 211 ARG A CA 1
ATOM 1672 C C . ARG A 1 211 ? 13.552 7.282 -1.009 1.00 84.31 211 ARG A C 1
ATOM 1674 O O . ARG A 1 211 ? 12.377 7.147 -0.690 1.00 84.31 211 ARG A O 1
ATOM 1681 N N . ASN A 1 212 ? 14.211 8.427 -0.843 1.00 86.31 212 ASN A N 1
ATOM 1682 C CA . ASN A 1 212 ? 13.613 9.642 -0.286 1.00 86.31 212 ASN A CA 1
ATOM 1683 C C . ASN A 1 212 ? 12.763 10.413 -1.309 1.00 86.31 212 ASN A C 1
ATOM 1685 O O . ASN A 1 212 ? 12.091 11.373 -0.939 1.00 86.31 212 ASN A O 1
ATOM 1689 N N . ALA A 1 213 ? 12.801 10.013 -2.582 1.00 87.94 213 ALA A N 1
ATOM 1690 C CA . ALA A 1 213 ? 11.916 10.500 -3.632 1.00 87.94 213 ALA A CA 1
ATOM 1691 C C . ALA A 1 213 ? 10.642 9.647 -3.771 1.00 87.94 213 ALA A C 1
ATOM 1693 O O . ALA A 1 213 ? 9.787 9.980 -4.585 1.00 87.94 213 ALA A O 1
ATOM 1694 N N . LEU A 1 214 ? 10.485 8.584 -2.974 1.00 92.19 214 LEU A N 1
ATOM 1695 C CA . LEU A 1 214 ? 9.237 7.834 -2.843 1.00 92.19 214 LEU A CA 1
ATOM 1696 C C . LEU A 1 214 ? 8.521 8.228 -1.548 1.00 92.19 214 LEU A C 1
ATOM 1698 O O . LEU A 1 214 ? 9.145 8.495 -0.521 1.00 92.19 214 LEU A O 1
ATOM 1702 N N . SER A 1 215 ? 7.198 8.266 -1.595 1.00 92.94 215 SER A N 1
ATOM 1703 C CA . SER A 1 215 ? 6.327 8.477 -0.438 1.00 92.94 215 SER A CA 1
ATOM 1704 C C . SER A 1 215 ? 5.198 7.456 -0.421 1.00 92.94 215 SER A C 1
ATOM 1706 O O . SER A 1 215 ? 5.044 6.669 -1.356 1.00 92.94 215 SER A O 1
ATOM 1708 N N . GLU A 1 216 ? 4.441 7.445 0.675 1.00 94.88 216 GLU A N 1
ATOM 1709 C CA . GLU A 1 216 ? 3.401 6.456 0.925 1.00 94.88 216 GLU A CA 1
ATOM 1710 C C . GLU A 1 216 ? 2.079 7.061 1.377 1.00 94.88 216 GLU A C 1
ATOM 1712 O O . GLU A 1 216 ? 2.039 8.076 2.073 1.00 94.88 216 GLU A O 1
ATOM 1717 N N . LEU A 1 217 ? 0.996 6.374 1.024 1.00 95.00 217 LEU A N 1
ATOM 1718 C CA . LEU A 1 217 ? -0.328 6.558 1.606 1.00 95.00 217 LEU A CA 1
ATOM 1719 C C . LEU A 1 217 ? -0.819 5.190 2.081 1.00 95.00 217 LEU A C 1
ATOM 1721 O O . LEU A 1 217 ? -1.126 4.324 1.267 1.00 95.00 217 LEU A O 1
ATOM 1725 N N . VAL A 1 218 ? -0.872 4.981 3.395 1.00 95.69 218 VAL A N 1
ATOM 1726 C CA . VAL A 1 218 ? -1.247 3.695 4.004 1.00 95.69 218 VAL A CA 1
ATOM 1727 C C . VAL A 1 218 ? -2.718 3.730 4.412 1.00 95.69 218 VAL A C 1
ATOM 1729 O O . VAL A 1 218 ? -3.137 4.647 5.115 1.00 95.69 218 VAL A O 1
ATOM 1732 N N . ILE A 1 219 ? -3.493 2.727 3.992 1.00 95.56 219 ILE A N 1
ATOM 1733 C CA . ILE A 1 219 ? -4.933 2.622 4.254 1.00 95.56 219 ILE A CA 1
ATOM 1734 C C . ILE A 1 219 ? -5.237 1.232 4.841 1.00 95.56 219 ILE A C 1
ATOM 1736 O O . ILE A 1 219 ? -5.696 0.326 4.135 1.00 95.56 219 ILE A O 1
ATOM 1740 N N . PRO A 1 220 ? -4.943 1.016 6.133 1.00 94.69 220 PRO A N 1
ATOM 1741 C CA . PRO A 1 220 ? -4.994 -0.311 6.733 1.00 94.69 220 PRO A CA 1
ATOM 1742 C C . PRO A 1 220 ? -6.427 -0.842 6.894 1.00 94.69 220 PRO A C 1
ATOM 1744 O O . PRO A 1 220 ? -6.612 -2.055 6.901 1.00 94.69 220 PRO A O 1
ATOM 1747 N N . GLU A 1 221 ? -7.450 0.020 6.947 1.00 93.19 221 GLU A N 1
ATOM 1748 C CA . GLU A 1 221 ? -8.863 -0.386 6.893 1.00 93.19 221 GLU A CA 1
ATOM 1749 C C . GLU A 1 221 ? -9.183 -1.180 5.618 1.00 93.19 221 GLU A C 1
ATOM 1751 O O . GLU A 1 221 ? -9.993 -2.102 5.640 1.00 93.19 221 GLU A O 1
ATOM 1756 N N . HIS A 1 222 ? -8.518 -0.849 4.510 1.00 93.81 222 HIS A N 1
ATOM 1757 C CA . HIS A 1 222 ? -8.736 -1.467 3.200 1.00 93.81 222 HIS A CA 1
ATOM 1758 C C . HIS A 1 222 ? -7.601 -2.417 2.800 1.00 93.81 222 HIS A C 1
ATOM 1760 O O . HIS A 1 222 ? -7.527 -2.830 1.642 1.00 93.81 222 HIS A O 1
ATOM 1766 N N . LEU A 1 223 ? -6.731 -2.771 3.758 1.00 96.50 223 LEU A N 1
ATOM 1767 C CA . LEU A 1 223 ? -5.574 -3.656 3.581 1.00 96.50 223 LEU A CA 1
ATOM 1768 C C . LEU A 1 223 ? -4.703 -3.266 2.380 1.00 96.50 223 LEU A C 1
ATOM 1770 O O . LEU A 1 223 ? -4.218 -4.123 1.640 1.00 96.50 223 LEU A O 1
ATOM 1774 N N . CYS A 1 224 ? -4.535 -1.964 2.151 1.00 97.62 224 CYS A N 1
ATOM 1775 C CA . CYS A 1 224 ? -3.812 -1.470 0.992 1.00 97.62 224 CYS A CA 1
ATOM 1776 C C . CYS A 1 224 ? -2.951 -0.256 1.310 1.00 97.62 224 CYS A C 1
ATOM 1778 O O . CYS A 1 224 ? -3.116 0.426 2.324 1.00 97.62 224 CYS A O 1
ATOM 1780 N N . PHE A 1 225 ? -2.026 0.025 0.408 1.00 98.06 225 PHE A N 1
ATOM 1781 C CA . PHE A 1 225 ? -1.196 1.215 0.458 1.00 98.06 225 PHE A CA 1
ATOM 1782 C C . PHE A 1 225 ? -0.797 1.642 -0.951 1.00 98.06 225 PHE A C 1
ATOM 1784 O O . PHE A 1 225 ? -0.793 0.834 -1.879 1.00 98.06 225 PHE A O 1
ATOM 1791 N N . PHE A 1 226 ? -0.436 2.913 -1.082 1.00 97.31 226 PHE A N 1
ATOM 1792 C CA . PHE A 1 226 ? 0.171 3.463 -2.283 1.00 97.31 226 PHE A CA 1
ATOM 1793 C C . PHE A 1 226 ? 1.645 3.742 -2.038 1.00 97.31 226 PHE A C 1
ATOM 1795 O O . PHE A 1 226 ? 2.001 4.256 -0.977 1.00 97.31 226 PHE A O 1
ATOM 1802 N N . VAL A 1 227 ? 2.473 3.472 -3.041 1.00 96.50 227 VAL A N 1
ATOM 1803 C CA . VAL A 1 227 ? 3.842 3.985 -3.143 1.00 96.50 227 VAL A CA 1
ATOM 1804 C C . VAL A 1 227 ? 3.890 4.904 -4.348 1.00 96.50 227 VAL A C 1
ATOM 1806 O O . VAL A 1 227 ? 3.632 4.449 -5.456 1.00 96.50 227 VAL A O 1
ATOM 1809 N N . TYR A 1 228 ? 4.211 6.177 -4.148 1.00 93.69 228 TYR A N 1
ATOM 1810 C CA . TYR A 1 228 ? 4.184 7.175 -5.215 1.00 93.69 228 TYR A CA 1
ATOM 1811 C C . TYR A 1 228 ? 5.472 7.989 -5.266 1.00 93.69 228 TYR A C 1
ATOM 1813 O O . TYR A 1 228 ? 6.141 8.189 -4.247 1.00 93.69 228 TYR A O 1
ATOM 1821 N N . ALA A 1 229 ? 5.828 8.469 -6.456 1.00 89.25 229 ALA A N 1
ATOM 1822 C CA . ALA A 1 229 ? 6.978 9.347 -6.619 1.00 89.25 229 ALA A CA 1
ATOM 1823 C C . ALA A 1 229 ? 6.643 10.752 -6.094 1.00 89.25 229 ALA A C 1
ATOM 1825 O O . ALA A 1 229 ? 5.795 11.459 -6.634 1.00 89.25 229 ALA A O 1
ATOM 1826 N N . ALA A 1 230 ? 7.324 11.168 -5.029 1.00 81.00 230 ALA A N 1
ATOM 1827 C CA . ALA A 1 230 ? 7.173 12.464 -4.371 1.00 81.00 230 ALA A CA 1
ATOM 1828 C C . ALA A 1 230 ? 8.070 13.552 -4.988 1.00 81.00 230 ALA A C 1
ATOM 1830 O O . ALA A 1 230 ? 8.476 14.500 -4.307 1.00 81.00 230 ALA A O 1
ATOM 1831 N N . SER A 1 231 ? 8.446 13.390 -6.259 1.00 65.81 231 SER A N 1
ATOM 1832 C CA . SER A 1 231 ? 9.392 14.262 -6.946 1.00 65.81 231 SER A CA 1
ATOM 1833 C C . SER A 1 231 ? 8.935 15.719 -6.914 1.00 65.81 231 SER A C 1
ATOM 1835 O O . SER A 1 231 ? 7.822 16.065 -7.299 1.00 65.81 231 SER A O 1
ATOM 1837 N N . LYS A 1 232 ? 9.840 16.598 -6.471 1.00 55.72 232 LYS A N 1
ATOM 1838 C CA . LYS A 1 232 ? 9.685 18.053 -6.566 1.00 55.72 232 LYS A CA 1
ATOM 1839 C C . LYS A 1 232 ? 10.031 18.490 -7.992 1.00 55.72 232 LYS A C 1
ATOM 1841 O O . LYS A 1 232 ? 11.149 18.934 -8.240 1.00 55.72 232 LYS A O 1
ATOM 1846 N N . GLY A 1 233 ? 9.107 18.301 -8.926 1.00 53.91 233 GLY A N 1
ATOM 1847 C CA . GLY A 1 233 ? 9.237 18.757 -10.309 1.00 53.91 233 GLY A CA 1
ATOM 1848 C C . GLY A 1 233 ? 8.156 18.167 -11.210 1.00 53.91 233 GLY A C 1
ATOM 1849 O O . GLY A 1 233 ? 7.686 17.065 -10.953 1.00 53.91 233 GLY A O 1
ATOM 1850 N N . ASP A 1 234 ? 7.806 18.885 -12.277 1.00 53.62 23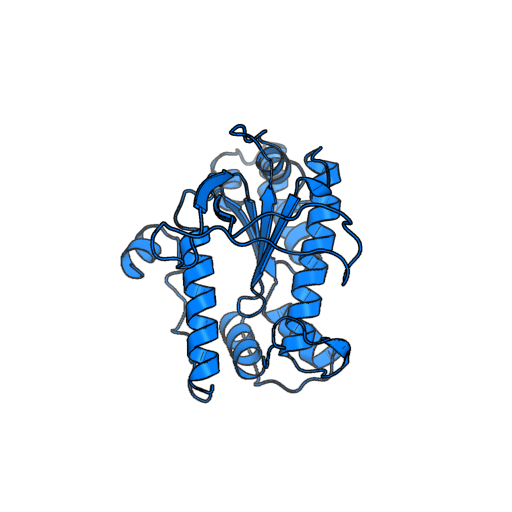4 ASP A N 1
ATOM 1851 C CA . ASP A 1 234 ? 6.711 18.551 -13.208 1.00 53.62 234 ASP A CA 1
ATOM 1852 C C . ASP A 1 234 ? 6.978 17.319 -14.099 1.00 53.62 234 ASP A C 1
ATOM 1854 O O . ASP A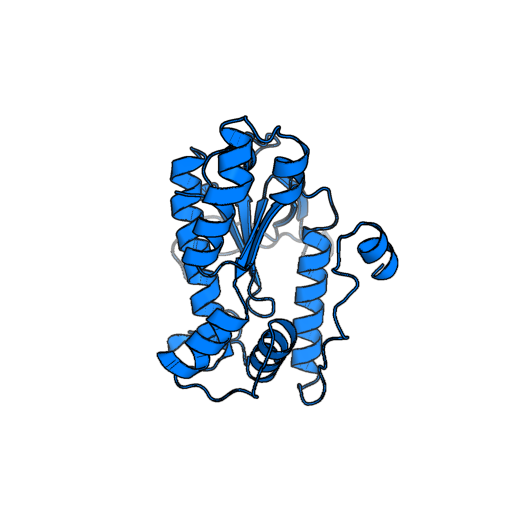 1 234 ? 6.273 17.096 -15.081 1.00 53.62 234 ASP A O 1
ATOM 1858 N N . PHE A 1 235 ? 8.025 16.536 -13.820 1.00 57.16 235 PHE A N 1
ATOM 1859 C CA . PHE A 1 235 ? 8.441 15.422 -14.667 1.00 57.16 235 PHE A CA 1
ATOM 1860 C C . PHE A 1 235 ? 8.381 14.093 -13.916 1.00 57.16 235 PHE A C 1
ATOM 1862 O O . PHE A 1 235 ? 9.133 13.863 -12.966 1.00 57.16 235 PHE A O 1
ATOM 1869 N N . VAL A 1 236 ? 7.508 13.210 -14.393 1.00 64.56 236 VAL A N 1
ATOM 1870 C CA . VAL A 1 236 ? 7.395 11.818 -13.958 1.00 64.56 236 VAL A CA 1
ATOM 1871 C C . VAL A 1 236 ? 8.310 10.976 -14.848 1.00 64.56 236 VAL A C 1
ATOM 1873 O O . VAL A 1 236 ? 8.196 11.008 -16.070 1.00 64.56 236 VAL A O 1
ATOM 1876 N N . LEU A 1 237 ? 9.278 10.280 -14.246 1.00 68.00 237 LEU A N 1
ATOM 1877 C CA . LEU A 1 237 ? 10.381 9.650 -14.984 1.00 68.00 237 LEU A CA 1
ATOM 1878 C C . LEU A 1 237 ? 10.011 8.308 -15.650 1.00 68.00 237 LEU A C 1
ATOM 1880 O O . LEU A 1 237 ? 10.846 7.769 -16.373 1.00 68.00 237 LEU A O 1
ATOM 1884 N N . GLY A 1 238 ? 8.827 7.737 -15.394 1.00 85.56 238 GLY A N 1
ATOM 1885 C CA . GLY A 1 238 ? 8.478 6.393 -15.876 1.00 85.56 238 GLY A CA 1
ATOM 1886 C C . GLY A 1 238 ? 9.001 5.252 -15.002 1.00 85.56 238 GLY A C 1
ATOM 1887 O O . GLY A 1 238 ? 8.930 4.092 -15.398 1.00 85.56 238 GLY A O 1
ATOM 1888 N N . GLY A 1 239 ? 9.609 5.549 -13.848 1.00 90.25 239 GLY A N 1
ATOM 1889 C CA . GLY A 1 239 ? 10.350 4.550 -13.075 1.00 90.25 239 GLY A CA 1
ATOM 1890 C C . GLY A 1 239 ? 9.448 3.498 -12.429 1.00 90.25 239 GLY A C 1
ATOM 1891 O O . GLY A 1 239 ? 9.783 2.313 -12.444 1.00 90.25 239 GLY A O 1
ATOM 1892 N N . LEU A 1 240 ? 8.296 3.907 -11.884 1.00 93.62 240 LEU A N 1
ATOM 1893 C CA . LEU A 1 240 ? 7.347 2.954 -11.299 1.00 93.62 240 LEU A CA 1
ATOM 1894 C C . LEU A 1 240 ? 6.608 2.181 -12.390 1.00 93.62 240 LEU A C 1
ATOM 1896 O O . LEU A 1 240 ? 6.340 0.996 -12.203 1.00 93.62 240 LEU A O 1
ATOM 1900 N N . GLN A 1 241 ? 6.350 2.815 -13.537 1.00 93.62 241 GLN A N 1
ATOM 1901 C CA . GLN A 1 241 ? 5.808 2.126 -14.704 1.00 93.62 241 GLN A CA 1
ATOM 1902 C C . GLN A 1 241 ? 6.761 1.041 -15.216 1.00 93.62 241 GLN A C 1
ATOM 1904 O O . GLN A 1 241 ? 6.349 -0.105 -15.369 1.00 93.62 241 GLN A O 1
ATOM 1909 N N . ALA A 1 242 ? 8.038 1.367 -15.429 1.00 93.62 242 ALA A N 1
ATOM 1910 C CA . ALA A 1 242 ? 9.030 0.395 -15.883 1.00 93.62 242 ALA A CA 1
ATOM 1911 C C . ALA A 1 242 ? 9.146 -0.783 -14.904 1.00 93.62 242 ALA A C 1
ATOM 1913 O O . ALA A 1 242 ? 9.125 -1.937 -15.319 1.00 93.62 242 ALA A O 1
ATOM 1914 N N . LEU A 1 243 ? 9.180 -0.502 -13.596 1.00 94.81 243 LEU A N 1
ATOM 1915 C CA . LEU A 1 243 ? 9.161 -1.543 -12.570 1.00 94.81 243 LEU A CA 1
ATOM 1916 C C . LEU A 1 243 ? 7.920 -2.435 -12.683 1.00 94.81 243 LEU A C 1
ATOM 1918 O O . LEU A 1 243 ? 8.048 -3.658 -12.626 1.00 94.81 243 LEU A O 1
ATOM 1922 N N . PHE A 1 244 ? 6.736 -1.837 -12.829 1.00 96.12 244 PHE A N 1
ATOM 1923 C CA . PHE A 1 244 ? 5.481 -2.571 -12.971 1.00 96.12 244 PHE A CA 1
ATOM 1924 C C . PHE A 1 244 ? 5.515 -3.500 -14.192 1.00 96.12 244 PHE A C 1
ATOM 1926 O O . PHE A 1 244 ? 5.141 -4.669 -14.110 1.00 96.12 244 PHE A O 1
ATOM 1933 N N . GLU A 1 245 ? 6.033 -3.007 -15.313 1.00 95.00 245 GLU A N 1
ATOM 1934 C CA . GLU A 1 245 ? 6.110 -3.748 -16.569 1.00 95.00 245 GLU A CA 1
ATOM 1935 C C . GLU A 1 245 ? 7.205 -4.826 -16.586 1.00 95.00 245 GLU A C 1
ATOM 1937 O O . GLU A 1 245 ? 7.074 -5.774 -17.352 1.00 95.00 245 GLU A O 1
ATOM 1942 N N . THR A 1 246 ? 8.272 -4.742 -15.779 1.00 94.06 246 THR A N 1
ATOM 1943 C CA . THR A 1 246 ? 9.403 -5.682 -15.943 1.00 94.06 246 THR A CA 1
ATOM 1944 C C . THR A 1 246 ? 9.937 -6.371 -14.688 1.00 94.06 246 THR A C 1
ATOM 1946 O O . THR A 1 246 ? 10.660 -7.354 -14.840 1.00 94.06 246 THR A O 1
ATOM 1949 N N . GLU A 1 247 ? 9.632 -5.911 -13.468 1.00 94.94 247 GLU A N 1
ATOM 1950 C CA . GLU A 1 247 ? 10.346 -6.358 -12.254 1.00 94.94 247 GLU A CA 1
ATOM 1951 C C . GLU A 1 247 ? 9.451 -6.757 -11.057 1.00 94.94 247 GLU A C 1
ATOM 1953 O O . GLU A 1 247 ? 9.975 -6.959 -9.960 1.00 94.94 247 GLU A O 1
ATOM 1958 N N . LEU A 1 248 ? 8.123 -6.914 -11.200 1.00 92.31 248 LEU A N 1
ATOM 1959 C CA . LEU A 1 248 ? 7.256 -7.248 -10.043 1.00 92.31 248 LEU A CA 1
ATOM 1960 C C . LEU A 1 248 ? 7.530 -8.625 -9.409 1.00 92.31 248 LEU A C 1
ATOM 1962 O O . LEU A 1 248 ? 7.110 -8.871 -8.280 1.00 92.31 248 LEU A O 1
ATOM 1966 N N . ASN A 1 249 ? 8.239 -9.519 -10.097 1.00 92.62 249 ASN A N 1
ATOM 1967 C CA . ASN A 1 249 ? 8.580 -10.858 -9.611 1.00 92.62 249 ASN A CA 1
ATOM 1968 C C . ASN A 1 249 ? 9.879 -10.931 -8.775 1.00 92.62 249 ASN A C 1
ATOM 1970 O O . ASN A 1 249 ? 10.354 -12.036 -8.498 1.00 92.62 249 ASN A O 1
ATOM 1974 N N . ARG A 1 250 ? 10.493 -9.795 -8.409 1.00 85.12 250 ARG A N 1
ATOM 1975 C CA . ARG A 1 250 ? 11.834 -9.723 -7.786 1.00 85.12 250 ARG A CA 1
ATOM 1976 C C . ARG A 1 250 ? 11.879 -9.357 -6.295 1.00 85.12 250 ARG A C 1
ATOM 1978 O O . ARG A 1 250 ? 11.037 -8.580 -5.802 1.00 85.12 250 ARG A O 1
#

Secondary structure (DSSP, 8-state):
-HHHHHTTTSS-TT-PPP--TTS-HHHHHHHHHHHHHHHHHTSS-EE-HHHHHHTS-TTSHHHHIIIIIHHHHHHHHTEEEEEEEEEEEEEEEE-EEE-S--STTT--EEE-B-TTS-B--EEEEEEEEEEEEEE-HHHHHHIIIIIT-------SSHHHHHHHHHHH--PPPTTS-TTTS--HHHHHHHHHHHHHHHHHHHHHHHTT--GGGEEEEEEGGGTEEEEEE--SSS---SHHHHHHHH-TT-

Sequence (250 aa):
MVEAAADRGEVEQDQQPINLNGIPADRVERIEQTAVTLATAVMYDRLRIENLVERTTADSGLGRLYREDYPAALEQAGLHEIELIDRFPVLTGYFGFTRGNPTPGESRLIPFRNKRNHLRVHSEITETEALLVRLDPVRVAEWITEQRHHTIDDWNDAASARQSLLRAGIFPAPGTDPLQQRSVGSDLLTLTHTYCHRMIRRAAVFAGIDRNALSELVIPEHLCFFVYAASKGDFVLGGLQALFETELNR

Radius of gyration: 20.29 Å; chains: 1; bounding box: 41×59×51 Å